Protein AF-A0A0C2MJ20-F1 (afdb_monomer_lite)

Radius of gyration: 34.05 Å; chains: 1; bounding box: 65×39×98 Å

Foldseek 3Di:
DVVLVVCVVVVLLQASLQCLQVVLVCCVPPVVCNPSSVVSLVVSVVSCVVVVNDADALDQDADCVVCPLPLVVLVVSLCVQFDWDDDPPDIDRSHGRDHNRRPVNNVVSVVVSVVSVVVVVLVVVLVVLLVVCCVVVVVVVVCCVVPPVVVVVVVVLVVVVVVVCVVVVNDPPDPDDDPVVVVPPDDPVVVVVVVVVSLVVCCVVCCVVVLVVVLVVLLVVLVVVLVVVQVPDPDHDPPVSSVVSSVVSSVVVVVVVVVVVVVVSD

Structure (mmCIF, N/CA/C/O backbone):
data_AF-A0A0C2MJ20-F1
#
_entry.id   AF-A0A0C2MJ20-F1
#
loop_
_atom_site.group_PDB
_atom_site.id
_atom_site.type_symbol
_atom_site.label_atom_id
_atom_site.label_alt_id
_atom_site.label_comp_id
_atom_site.label_asym_id
_atom_site.label_entity_id
_atom_site.label_seq_id
_atom_site.pdbx_PDB_ins_code
_atom_site.Cartn_x
_atom_site.Cartn_y
_atom_site.Cartn_z
_atom_site.occupancy
_atom_site.B_iso_or_equiv
_atom_site.auth_seq_id
_atom_site.auth_comp_id
_atom_site.auth_asym_id
_atom_site.auth_atom_id
_atom_site.pdbx_PDB_model_num
ATOM 1 N N . MET A 1 1 ? -1.373 1.652 33.140 1.00 69.69 1 MET A N 1
ATOM 2 C CA . MET A 1 1 ? -2.777 2.016 33.454 1.00 69.69 1 MET A CA 1
ATOM 3 C C . MET A 1 1 ? -3.003 3.522 33.586 1.00 69.69 1 MET A C 1
ATOM 5 O O . MET A 1 1 ? -4.120 3.955 33.347 1.00 69.69 1 MET A O 1
ATOM 9 N N . GLU A 1 2 ? -1.988 4.336 33.899 1.00 79.31 2 GLU A N 1
ATOM 10 C CA . GLU A 1 2 ? -2.142 5.796 34.062 1.00 79.31 2 GLU A CA 1
ATOM 11 C C . GLU A 1 2 ? -2.779 6.506 32.857 1.00 79.31 2 GLU A C 1
ATOM 13 O O . GLU A 1 2 ? -3.621 7.379 33.044 1.00 79.31 2 GLU A O 1
ATOM 18 N N . ALA A 1 3 ? -2.472 6.073 31.629 1.00 76.94 3 ALA A N 1
ATOM 19 C CA . ALA A 1 3 ? -3.076 6.624 30.414 1.00 76.94 3 ALA A CA 1
ATOM 20 C C . ALA A 1 3 ? -4.613 6.508 30.393 1.00 76.94 3 ALA A C 1
ATOM 22 O O . ALA A 1 3 ? -5.296 7.456 30.024 1.00 76.94 3 ALA A O 1
ATOM 23 N N . VAL A 1 4 ? -5.177 5.387 30.857 1.00 74.88 4 VAL A N 1
ATOM 24 C CA . VAL A 1 4 ? -6.639 5.197 30.912 1.00 74.88 4 VAL A CA 1
ATOM 25 C C . VAL A 1 4 ? -7.273 6.162 31.916 1.00 74.88 4 VAL A C 1
ATOM 27 O O . VAL A 1 4 ? -8.327 6.735 31.648 1.00 74.88 4 VAL A O 1
ATOM 30 N N . ASN A 1 5 ? -6.594 6.410 33.038 1.00 81.44 5 ASN A N 1
ATOM 31 C CA . ASN A 1 5 ? -7.053 7.371 34.039 1.00 81.44 5 ASN A CA 1
ATOM 32 C C . ASN A 1 5 ? -7.042 8.810 33.498 1.00 81.44 5 ASN A C 1
ATOM 34 O O . ASN A 1 5 ? -7.900 9.605 33.875 1.00 81.44 5 ASN A O 1
ATOM 38 N N . LEU A 1 6 ? -6.105 9.150 32.607 1.00 80.00 6 LEU A N 1
ATOM 39 C CA . LEU A 1 6 ? -6.085 10.454 31.934 1.00 80.00 6 LEU A CA 1
ATOM 40 C C . LEU A 1 6 ? -7.282 10.618 30.988 1.00 80.00 6 LEU A C 1
ATOM 42 O O . LEU A 1 6 ? -7.948 11.650 31.033 1.00 80.00 6 LEU A O 1
ATOM 46 N N . PHE A 1 7 ? -7.618 9.591 30.201 1.00 84.56 7 PHE A N 1
ATOM 47 C CA . PHE A 1 7 ? -8.797 9.634 29.325 1.00 84.56 7 PHE A CA 1
ATOM 48 C C . PHE A 1 7 ? -10.107 9.767 30.103 1.00 84.56 7 PHE A C 1
ATOM 50 O O . PHE A 1 7 ? -10.993 10.503 29.679 1.00 84.56 7 PHE A O 1
ATOM 57 N N . GLN A 1 8 ? -10.211 9.121 31.269 1.00 77.94 8 GLN A N 1
ATOM 58 C CA . GLN A 1 8 ? -11.371 9.287 32.146 1.00 77.94 8 GLN A CA 1
ATOM 59 C C . GLN A 1 8 ? -11.516 10.709 32.689 1.00 77.94 8 GLN A C 1
ATOM 61 O O . GLN A 1 8 ? -12.633 11.211 32.771 1.00 77.94 8 GLN A O 1
ATOM 66 N N . LYS A 1 9 ? -10.407 11.362 33.049 1.00 83.88 9 LYS A N 1
ATOM 67 C CA . LYS A 1 9 ? -10.425 12.736 33.574 1.00 83.88 9 LYS A CA 1
ATOM 68 C C . LYS A 1 9 ? -10.799 13.772 32.517 1.00 83.88 9 LYS A C 1
ATOM 70 O O . LYS A 1 9 ? -11.419 14.769 32.858 1.00 83.88 9 LYS A O 1
ATOM 75 N N . ASN A 1 10 ? -10.437 13.521 31.262 1.00 85.56 10 ASN A N 1
ATOM 76 C CA . ASN A 1 10 ? -10.656 14.449 30.152 1.00 85.56 10 ASN A CA 1
ATOM 77 C C . ASN A 1 10 ? -11.961 14.179 29.384 1.00 85.56 10 ASN A C 1
ATOM 79 O O . ASN A 1 10 ? -12.110 14.674 28.274 1.00 85.56 10 ASN A O 1
ATOM 83 N N . GLU A 1 11 ? -12.857 13.344 29.923 1.00 86.00 11 GLU A N 1
ATOM 84 C CA . GLU A 1 11 ? -14.131 12.944 29.296 1.00 86.00 11 GLU A CA 1
ATOM 85 C C . GLU A 1 11 ? -13.996 12.289 27.902 1.00 86.00 11 GLU A C 1
ATOM 87 O O . GLU A 1 11 ? -14.985 12.051 27.215 1.00 86.00 11 GLU A O 1
ATOM 92 N N . ASN A 1 12 ? -12.783 11.886 27.510 1.00 93.31 12 ASN A N 1
ATOM 93 C CA . ASN A 1 12 ? -12.475 11.253 26.223 1.00 93.31 12 ASN A CA 1
ATOM 94 C C . ASN A 1 12 ? -12.497 9.721 26.341 1.00 93.31 12 ASN A C 1
ATOM 96 O O . ASN A 1 12 ? -11.532 9.025 26.003 1.00 93.31 12 ASN A O 1
ATOM 100 N N . ILE A 1 13 ? -13.599 9.184 26.866 1.00 95.69 13 ILE A N 1
ATOM 101 C CA . ILE A 1 13 ? -13.735 7.760 27.201 1.00 95.69 13 ILE A CA 1
ATOM 102 C C . ILE A 1 13 ? -13.606 6.870 25.964 1.00 95.69 13 ILE A C 1
ATOM 104 O O . ILE A 1 13 ? -12.948 5.832 26.025 1.00 95.69 13 ILE A O 1
ATOM 108 N N . GLU A 1 14 ? -14.188 7.269 24.835 1.00 95.88 14 GLU A N 1
ATOM 109 C CA . GLU A 1 14 ? -14.178 6.468 23.611 1.00 95.88 14 GLU A CA 1
ATOM 110 C C . GLU A 1 14 ? -12.763 6.304 23.036 1.00 95.88 14 GLU A C 1
ATOM 112 O O . GLU A 1 14 ? -12.404 5.224 22.566 1.00 95.88 14 GLU A O 1
ATOM 117 N N . GLN A 1 15 ? -11.923 7.339 23.150 1.00 95.44 15 GLN A N 1
ATOM 118 C CA . GLN A 1 15 ? -10.505 7.258 22.786 1.00 95.44 15 GLN A CA 1
ATOM 119 C C . GLN A 1 15 ? -9.736 6.353 23.751 1.00 95.44 15 GLN A C 1
ATOM 121 O O . GLN A 1 15 ? -8.942 5.519 23.317 1.00 95.44 15 GLN A O 1
ATOM 126 N N . GLY A 1 16 ? -10.018 6.445 25.056 1.00 95.75 16 GLY A N 1
ATOM 127 C CA . GLY A 1 16 ? -9.465 5.519 26.046 1.00 95.75 16 GLY A CA 1
ATOM 128 C C . GLY A 1 16 ? -9.790 4.058 25.718 1.00 95.75 16 GLY A C 1
ATOM 129 O O . GLY A 1 16 ? -8.904 3.204 25.737 1.00 95.75 16 GLY A O 1
ATOM 130 N N . ILE A 1 17 ? -11.038 3.779 25.331 1.00 96.81 17 ILE A N 1
ATOM 131 C CA . ILE A 1 17 ? -11.488 2.456 24.876 1.00 96.81 17 ILE A CA 1
ATOM 132 C C . ILE A 1 17 ? -10.735 2.019 23.612 1.00 96.81 17 ILE A C 1
ATOM 134 O O . ILE A 1 17 ? -10.238 0.890 23.566 1.00 96.81 17 ILE A O 1
ATOM 138 N N . GLN A 1 18 ? -10.622 2.892 22.604 1.00 97.06 18 GLN A N 1
ATOM 139 C CA . GLN A 1 18 ? -9.869 2.613 21.376 1.00 97.06 18 GLN A CA 1
ATOM 140 C C . GLN A 1 18 ? -8.423 2.208 21.699 1.00 97.06 18 GLN A C 1
ATOM 142 O O . GLN A 1 18 ? -7.947 1.181 21.210 1.00 97.06 18 GLN A O 1
ATOM 147 N N . HIS A 1 19 ? -7.739 2.972 22.553 1.00 96.44 19 HIS A N 1
ATOM 148 C CA . HIS A 1 19 ? -6.361 2.687 22.941 1.00 96.44 19 HIS A CA 1
ATOM 149 C C . HIS A 1 19 ? -6.221 1.368 23.703 1.00 96.44 19 HIS A C 1
ATOM 151 O O . HIS A 1 19 ? -5.293 0.614 23.412 1.00 96.44 19 HIS A O 1
ATOM 157 N N . CYS A 1 20 ? -7.145 1.045 24.616 1.00 97.06 20 CYS A N 1
ATOM 158 C CA . CYS A 1 20 ? -7.158 -0.255 25.290 1.00 97.06 20 CYS A CA 1
ATOM 159 C C . CYS A 1 20 ? -7.224 -1.409 24.279 1.00 97.06 20 CYS A C 1
ATOM 161 O O . CYS A 1 20 ? -6.407 -2.324 24.345 1.00 97.06 20 CYS A O 1
ATOM 163 N N . VAL A 1 21 ? -8.139 -1.347 23.304 1.00 98.06 21 VAL A N 1
ATOM 164 C CA . VAL A 1 21 ? -8.295 -2.399 22.283 1.00 98.06 21 VAL A CA 1
ATOM 165 C C . VAL A 1 21 ? -7.059 -2.505 21.384 1.00 98.06 21 VAL A C 1
ATOM 167 O O . VAL A 1 21 ? -6.573 -3.606 21.135 1.00 98.06 21 VAL A O 1
ATOM 170 N N . GLN A 1 22 ? -6.523 -1.377 20.911 1.00 97.25 22 GLN A N 1
ATOM 171 C CA . GLN A 1 22 ? -5.336 -1.369 20.050 1.00 97.25 22 GLN A CA 1
ATOM 172 C C . GLN A 1 22 ? -4.090 -1.887 20.780 1.00 97.25 22 GLN A C 1
ATOM 174 O O . GLN A 1 22 ? -3.291 -2.616 20.194 1.00 97.25 22 GLN A O 1
ATOM 179 N N . TYR A 1 23 ? -3.917 -1.531 22.055 1.00 96.31 23 TYR A N 1
ATOM 180 C CA . TYR A 1 23 ? -2.784 -1.991 22.851 1.00 96.31 23 TYR A CA 1
ATOM 181 C C . TYR A 1 23 ? -2.901 -3.477 23.196 1.00 96.31 23 TYR A C 1
ATOM 183 O O . TYR A 1 23 ? -1.932 -4.211 23.021 1.00 96.31 2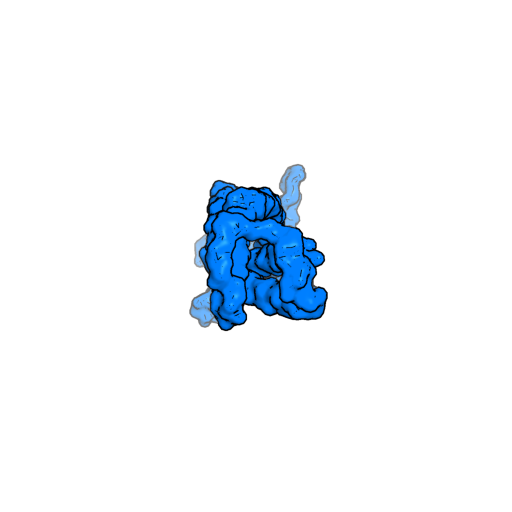3 TYR A O 1
ATOM 191 N N . ALA A 1 24 ? -4.098 -3.943 23.574 1.00 97.19 24 ALA A N 1
ATOM 192 C CA . ALA A 1 24 ? -4.381 -5.363 23.777 1.00 97.19 24 ALA A CA 1
ATOM 193 C C . ALA A 1 24 ? -3.988 -6.200 22.552 1.00 97.19 24 ALA A C 1
ATOM 195 O O . ALA A 1 24 ? -3.277 -7.197 22.673 1.00 97.19 24 ALA A O 1
ATOM 196 N N . TYR A 1 25 ? -4.393 -5.748 21.362 1.00 97.25 25 TYR A N 1
ATOM 197 C CA . TYR A 1 25 ? -4.051 -6.403 20.105 1.00 97.25 25 TYR A CA 1
ATOM 198 C C . TYR A 1 25 ? -2.537 -6.441 19.867 1.00 97.25 25 TYR A C 1
ATOM 200 O O . TYR A 1 25 ? -1.994 -7.495 19.547 1.00 97.25 25 TYR A O 1
ATOM 208 N N . LYS A 1 26 ? -1.826 -5.330 20.099 1.00 95.94 26 LYS A N 1
ATOM 209 C CA . LYS A 1 26 ? -0.357 -5.289 19.985 1.00 95.94 26 LYS A CA 1
ATOM 210 C C . LYS A 1 26 ? 0.336 -6.239 20.969 1.00 95.94 26 LYS A C 1
ATOM 212 O O . LYS A 1 26 ? 1.263 -6.935 20.563 1.00 95.94 26 LYS A O 1
ATOM 217 N N . CYS A 1 27 ? -0.112 -6.310 22.226 1.00 95.12 27 CYS A N 1
ATOM 218 C CA . CYS A 1 27 ? 0.410 -7.267 23.209 1.00 95.12 27 CYS A CA 1
ATOM 219 C C . CYS A 1 27 ? 0.223 -8.714 22.736 1.00 95.12 27 CYS A C 1
ATOM 221 O O . CYS A 1 27 ? 1.159 -9.510 22.803 1.00 95.12 27 CYS A O 1
ATOM 223 N N . GLN A 1 28 ? -0.959 -9.029 22.204 1.00 96.06 28 GLN A N 1
ATOM 224 C CA . GLN A 1 28 ? -1.274 -10.359 21.692 1.00 96.06 28 GLN A CA 1
ATOM 225 C C . GLN A 1 28 ? -0.399 -10.743 20.489 1.00 96.06 28 GLN A C 1
ATOM 227 O O . GLN A 1 28 ? 0.089 -11.867 20.442 1.00 96.06 28 GLN A O 1
ATOM 232 N N . GLN A 1 29 ? -0.183 -9.825 19.540 1.00 95.56 29 GLN A N 1
ATOM 233 C CA . GLN A 1 29 ? 0.568 -10.108 18.309 1.00 95.56 29 GLN A CA 1
ATOM 234 C C . GLN A 1 29 ? 2.090 -10.103 18.501 1.00 95.56 29 GLN A C 1
ATOM 236 O O . GLN A 1 29 ? 2.781 -10.926 17.910 1.00 95.56 29 GLN A O 1
ATOM 241 N N . HIS A 1 30 ? 2.632 -9.181 19.304 1.00 94.06 30 HIS A N 1
ATOM 242 C CA . HIS A 1 30 ? 4.083 -8.956 19.365 1.00 94.06 30 HIS A CA 1
ATOM 243 C C . HIS A 1 30 ? 4.756 -9.523 20.614 1.00 94.06 30 HIS A C 1
ATOM 245 O O . HIS A 1 30 ? 5.934 -9.858 20.562 1.00 94.06 30 HIS A O 1
ATOM 251 N N . LEU A 1 31 ? 4.038 -9.620 21.736 1.00 91.25 31 LEU A N 1
ATOM 252 C CA . LEU A 1 31 ? 4.618 -10.064 23.009 1.00 91.25 31 LEU A CA 1
ATOM 253 C C . LEU A 1 31 ? 4.233 -11.503 23.357 1.00 91.25 31 LEU A C 1
ATOM 255 O O . LEU A 1 31 ? 4.747 -12.047 24.329 1.00 91.25 31 LEU A O 1
ATOM 259 N N . SER A 1 32 ? 3.325 -12.115 22.586 1.00 91.94 32 SER A N 1
ATOM 260 C CA . SER A 1 32 ? 2.692 -13.403 22.916 1.00 91.94 32 SER A CA 1
ATOM 261 C C . SER A 1 32 ? 2.064 -13.425 24.319 1.00 91.94 32 SER A C 1
ATOM 263 O O . SER A 1 32 ? 1.842 -14.487 24.898 1.00 91.94 32 SER A O 1
ATOM 265 N N . ASP A 1 33 ? 1.764 -12.247 24.874 1.00 90.88 33 ASP A N 1
ATOM 266 C CA . ASP A 1 33 ? 1.262 -12.095 26.233 1.00 90.88 33 ASP A CA 1
ATOM 267 C C . ASP A 1 33 ? -0.262 -11.970 26.221 1.00 90.88 33 ASP A C 1
ATOM 269 O O . ASP A 1 33 ? -0.852 -10.883 26.240 1.00 90.88 33 ASP A O 1
ATOM 273 N N . THR A 1 34 ? -0.912 -13.128 26.149 1.00 93.88 34 THR A N 1
ATOM 274 C CA . THR A 1 34 ? -2.373 -13.233 26.107 1.00 93.88 34 THR A CA 1
ATOM 275 C C . THR A 1 34 ? -3.025 -12.737 27.394 1.00 93.88 34 THR A C 1
ATOM 277 O O . THR A 1 34 ? -4.095 -12.133 27.339 1.00 93.88 34 THR A O 1
ATOM 280 N N . LYS A 1 35 ? -2.363 -12.906 28.548 1.00 95.75 35 LYS A N 1
ATOM 281 C CA . LYS A 1 35 ? -2.890 -12.479 29.849 1.00 95.75 35 LYS A CA 1
ATOM 282 C C . LYS A 1 35 ? -3.002 -10.961 29.925 1.00 95.75 35 LYS A C 1
ATOM 284 O O . LYS A 1 35 ? -4.038 -10.449 30.348 1.00 95.75 35 LYS A O 1
ATOM 289 N N . TYR A 1 36 ? -1.958 -10.239 29.523 1.00 93.62 36 TYR A N 1
ATOM 290 C CA . TYR A 1 36 ? -2.013 -8.778 29.508 1.00 93.62 36 TYR A CA 1
ATOM 291 C C . TYR A 1 36 ? -2.979 -8.261 28.439 1.00 93.62 36 TYR A C 1
ATOM 293 O O . TYR A 1 36 ? -3.742 -7.336 28.718 1.00 93.62 36 TYR A O 1
ATOM 301 N N . ALA A 1 37 ? -3.023 -8.880 27.255 1.00 96.50 37 ALA A N 1
ATOM 302 C CA . ALA A 1 37 ? -4.009 -8.525 26.234 1.00 96.50 37 ALA A CA 1
ATOM 303 C C . ALA A 1 37 ? -5.453 -8.647 26.760 1.00 96.50 37 ALA A C 1
ATOM 305 O O . ALA A 1 37 ? -6.251 -7.720 26.605 1.00 96.50 37 ALA A O 1
ATOM 306 N N . ASP A 1 38 ? -5.776 -9.742 27.452 1.00 97.44 38 ASP A N 1
ATOM 307 C CA . ASP A 1 38 ? -7.106 -9.967 28.023 1.00 97.44 38 ASP A CA 1
ATOM 308 C C . ASP A 1 38 ? -7.480 -8.941 29.100 1.00 97.44 38 ASP A C 1
ATOM 310 O O . ASP A 1 38 ? -8.639 -8.523 29.158 1.00 97.44 38 ASP A O 1
ATOM 314 N N . GLN A 1 39 ? -6.520 -8.463 29.900 1.00 96.50 39 GLN A N 1
ATOM 315 C CA . GLN A 1 39 ? -6.766 -7.379 30.860 1.00 96.50 39 GLN A CA 1
ATOM 316 C C . GLN A 1 39 ? -7.203 -6.088 30.158 1.00 96.50 39 GLN A C 1
ATOM 318 O O . GLN A 1 39 ? -8.164 -5.449 30.584 1.00 96.50 39 GLN A O 1
ATOM 323 N N . PHE A 1 40 ? -6.540 -5.713 29.062 1.00 96.69 40 PHE A N 1
ATOM 324 C CA . PHE A 1 40 ? -6.894 -4.506 28.313 1.00 96.69 40 PHE A CA 1
ATOM 325 C C . PHE A 1 40 ? -8.220 -4.640 27.557 1.00 96.69 40 PHE A C 1
ATOM 327 O O . PHE A 1 40 ? -8.994 -3.682 27.528 1.00 96.69 40 PHE A O 1
ATOM 334 N N . TYR A 1 41 ? -8.518 -5.809 26.981 1.00 98.12 41 TYR A N 1
ATOM 335 C CA . TYR A 1 41 ? -9.829 -6.051 26.373 1.00 98.12 41 TYR A CA 1
ATOM 336 C C . TYR A 1 41 ? -10.954 -5.993 27.413 1.00 98.12 41 TYR A C 1
ATOM 338 O O . TYR A 1 41 ? -11.947 -5.306 27.182 1.00 98.12 41 TYR A O 1
ATOM 346 N N . THR A 1 42 ? -10.765 -6.633 28.571 1.00 97.81 42 THR A N 1
ATOM 347 C CA . THR A 1 42 ? -11.735 -6.606 29.680 1.00 97.81 42 THR A CA 1
ATOM 348 C C . THR A 1 42 ? -11.976 -5.177 30.151 1.00 97.81 42 THR A C 1
ATOM 350 O O . THR A 1 42 ? -13.120 -4.741 30.237 1.00 97.81 42 THR A O 1
ATOM 353 N N . LEU A 1 43 ? -10.907 -4.401 30.349 1.00 96.38 43 LEU A N 1
ATOM 354 C CA . LEU A 1 43 ? -11.009 -2.994 30.726 1.00 96.38 43 LEU A CA 1
ATOM 355 C C . LEU A 1 43 ? -11.771 -2.166 29.677 1.00 96.38 43 LEU A C 1
ATOM 357 O O . LEU A 1 43 ? -12.572 -1.306 30.032 1.00 96.38 43 LEU A O 1
ATOM 361 N N . ALA A 1 44 ? -11.560 -2.418 28.382 1.00 97.31 44 ALA A N 1
ATOM 362 C CA . ALA A 1 44 ? -12.312 -1.743 27.324 1.00 97.31 44 ALA A CA 1
ATOM 363 C C . ALA A 1 44 ? -13.821 -2.043 27.405 1.00 97.31 44 ALA A C 1
ATOM 365 O O . ALA A 1 44 ? -14.635 -1.133 27.241 1.00 97.31 44 ALA A O 1
ATOM 366 N N . ASP A 1 45 ? -14.198 -3.294 27.678 1.00 98.06 45 ASP A N 1
ATOM 367 C CA . ASP A 1 45 ? -15.599 -3.699 27.839 1.00 98.06 45 ASP A CA 1
ATOM 368 C C . ASP A 1 45 ? -16.223 -3.129 29.121 1.00 98.06 45 ASP A C 1
ATOM 370 O O . ASP A 1 45 ? -17.349 -2.628 29.089 1.00 98.06 45 ASP A O 1
ATOM 374 N N . GLU A 1 46 ? -15.482 -3.103 30.230 1.00 97.12 46 GLU A N 1
ATOM 375 C CA . GLU A 1 46 ? -15.904 -2.449 31.475 1.00 97.12 46 GLU A CA 1
ATOM 376 C C . GLU A 1 46 ? -16.180 -0.955 31.267 1.00 97.12 46 GLU A C 1
ATOM 378 O O . GLU A 1 46 ? -17.207 -0.445 31.721 1.00 97.12 46 GLU A O 1
ATOM 383 N N . LEU A 1 47 ? -15.306 -0.252 30.538 1.00 96.12 47 LEU A N 1
ATOM 384 C CA . LEU A 1 47 ? -15.493 1.161 30.199 1.00 96.12 47 LEU A CA 1
ATOM 385 C C . LEU A 1 47 ? -16.731 1.376 29.320 1.00 96.12 47 LEU A C 1
ATOM 387 O O . LEU A 1 47 ? -17.521 2.279 29.603 1.00 96.12 47 LEU A O 1
ATOM 391 N N . ARG A 1 48 ? -16.950 0.536 28.298 1.00 97.38 48 ARG A N 1
ATOM 392 C CA . ARG A 1 48 ? -18.173 0.599 27.476 1.00 97.38 48 ARG A CA 1
ATOM 393 C C . ARG A 1 48 ? -19.422 0.426 28.329 1.00 97.38 48 ARG A C 1
ATOM 395 O O . ARG A 1 48 ? -20.328 1.254 28.251 1.00 97.38 48 ARG A O 1
ATOM 402 N N . ASN A 1 49 ? -19.444 -0.598 29.180 1.00 97.50 49 ASN A N 1
ATOM 403 C CA . ASN A 1 49 ? -20.581 -0.909 30.045 1.00 97.50 49 ASN A CA 1
ATOM 404 C C . ASN A 1 49 ? -20.863 0.223 31.040 1.00 97.50 49 ASN A C 1
ATOM 406 O O . ASN A 1 49 ? -22.005 0.669 31.163 1.00 97.50 49 ASN A O 1
ATOM 410 N N . LYS A 1 50 ? -19.820 0.745 31.698 1.00 96.25 50 LYS A N 1
ATOM 411 C CA . LYS A 1 50 ? -19.925 1.851 32.661 1.00 96.25 50 LYS A CA 1
ATOM 412 C C . LYS A 1 50 ? -20.523 3.112 32.034 1.00 96.25 50 LYS A C 1
ATOM 414 O O . LYS A 1 50 ? -21.331 3.783 32.671 1.00 96.25 50 LYS A O 1
ATOM 419 N N . HIS A 1 51 ? -20.149 3.420 30.793 1.00 95.75 51 HIS A N 1
ATOM 420 C CA . HIS A 1 51 ? -20.603 4.613 30.073 1.00 95.75 51 HIS A CA 1
ATOM 421 C C . HIS A 1 51 ? -21.773 4.346 29.111 1.00 95.75 51 HIS A C 1
ATOM 423 O O . HIS A 1 51 ? -22.160 5.238 28.360 1.00 95.75 51 HIS A O 1
ATOM 429 N N . LYS A 1 52 ? -22.368 3.142 29.151 1.00 97.19 52 LYS A N 1
ATOM 430 C CA . LYS A 1 52 ? -23.492 2.710 28.297 1.00 97.19 52 LYS A CA 1
ATOM 431 C C . LYS A 1 52 ? -23.227 2.896 26.794 1.00 97.19 52 LYS A C 1
ATOM 433 O O . LYS A 1 52 ? -24.135 3.208 26.026 1.00 97.19 52 LYS A O 1
ATOM 438 N N . LEU A 1 53 ? -21.980 2.700 26.372 1.00 96.38 53 LEU A N 1
ATOM 439 C CA . LEU A 1 53 ? -21.569 2.798 24.975 1.00 96.38 53 LEU A CA 1
ATOM 440 C C . LEU A 1 53 ? -21.811 1.457 24.281 1.00 96.38 53 LEU A C 1
ATOM 442 O O . LEU A 1 53 ? -21.221 0.442 24.651 1.00 96.38 53 LEU A O 1
ATOM 446 N N . SER A 1 54 ? -22.670 1.451 23.263 1.00 96.25 54 SER A N 1
ATOM 447 C CA . SER A 1 54 ? -22.879 0.265 22.430 1.00 96.25 54 SER A CA 1
ATOM 448 C C . SER A 1 54 ? -21.799 0.154 21.350 1.00 96.25 54 SER A C 1
ATOM 450 O O . SER A 1 54 ? -21.269 1.156 20.871 1.00 96.25 54 SER A O 1
ATOM 452 N N . HIS A 1 55 ? -21.467 -1.076 20.962 1.00 96.75 55 HIS A N 1
ATOM 453 C CA . HIS A 1 55 ? -20.583 -1.354 19.835 1.00 96.75 55 HIS A CA 1
ATOM 454 C C . HIS A 1 55 ? -21.215 -2.428 18.953 1.00 96.75 55 HIS A C 1
ATOM 456 O O . HIS A 1 55 ? -21.645 -3.471 19.446 1.00 96.75 55 HIS A O 1
ATOM 462 N N . SER A 1 56 ? -21.224 -2.181 17.646 1.00 97.25 56 SER A N 1
ATOM 463 C CA . SER A 1 56 ? -21.548 -3.177 16.631 1.00 97.25 56 SER A CA 1
ATOM 464 C C . SER A 1 56 ? -20.316 -3.385 15.764 1.00 97.25 56 SER A C 1
ATOM 466 O O . SER A 1 56 ? -19.763 -2.423 15.234 1.00 97.25 56 SER A O 1
ATOM 468 N N . CYS A 1 57 ? -19.869 -4.633 15.625 1.00 98.12 57 CYS A N 1
ATOM 469 C CA . CYS A 1 57 ? -18.742 -4.945 14.753 1.00 98.12 57 CYS A CA 1
ATOM 470 C C . CYS A 1 57 ? -19.149 -4.713 13.295 1.00 98.12 57 CYS A C 1
ATOM 472 O O . CYS A 1 57 ? -20.086 -5.356 12.828 1.00 98.12 57 CYS A O 1
ATOM 474 N N . VAL A 1 58 ? -18.424 -3.845 12.586 1.00 97.06 58 VAL A N 1
ATOM 475 C CA . VAL A 1 58 ? -18.607 -3.624 11.142 1.00 97.06 58 VAL A CA 1
ATOM 476 C C . VAL A 1 58 ? -18.270 -4.901 10.369 1.00 97.06 58 VAL A C 1
ATOM 478 O O . VAL A 1 58 ? -19.096 -5.414 9.625 1.00 97.06 58 VAL A O 1
ATOM 481 N N . ILE A 1 59 ? -17.077 -5.449 10.618 1.00 97.56 59 ILE A N 1
ATOM 482 C CA . ILE A 1 59 ? -16.610 -6.745 10.119 1.00 97.56 59 ILE A CA 1
ATOM 483 C C . ILE A 1 59 ? -15.910 -7.498 11.254 1.00 97.56 59 ILE A C 1
ATOM 485 O O . ILE A 1 59 ? -15.292 -6.888 12.128 1.00 97.56 59 ILE A O 1
ATOM 489 N N . LYS A 1 60 ? -16.027 -8.828 11.265 1.00 98.06 60 LYS A N 1
ATOM 490 C CA . LYS A 1 60 ? -15.349 -9.709 12.241 1.00 98.06 60 LYS A CA 1
ATOM 491 C C . LYS A 1 60 ? -14.246 -10.549 11.607 1.00 98.06 60 LYS A C 1
ATOM 493 O O . LYS A 1 60 ? -13.284 -10.913 12.274 1.00 98.06 60 LYS A O 1
ATOM 498 N N . HIS A 1 61 ? -14.381 -10.817 10.315 1.00 98.12 61 HIS A N 1
ATOM 499 C CA . HIS A 1 61 ? -13.406 -11.520 9.501 1.00 98.12 61 HIS A CA 1
ATOM 500 C C . HIS A 1 61 ? -13.152 -10.685 8.253 1.00 98.12 61 HIS A C 1
ATOM 502 O O . HIS A 1 61 ? -14.071 -10.047 7.743 1.00 98.12 61 HIS A O 1
ATOM 508 N N . PHE A 1 62 ? -11.899 -10.652 7.822 1.00 97.81 62 PHE A N 1
ATOM 509 C CA . PHE A 1 62 ? -11.486 -9.986 6.599 1.00 97.81 62 PHE A CA 1
ATOM 510 C C . PHE A 1 62 ? -10.922 -11.038 5.655 1.00 97.81 62 PHE A C 1
ATOM 512 O O . PHE A 1 62 ? -10.012 -11.774 6.041 1.00 97.81 62 PHE A O 1
ATOM 519 N N . GLU A 1 63 ? -11.461 -11.074 4.444 1.00 97.94 63 GLU A N 1
ATOM 520 C CA . GLU A 1 63 ? -11.058 -11.983 3.381 1.00 97.94 63 GLU A CA 1
ATOM 521 C C . GLU A 1 63 ? -10.656 -11.146 2.151 1.00 97.94 63 GLU A C 1
ATOM 523 O O . GLU A 1 63 ? -11.523 -10.525 1.532 1.00 97.94 63 GLU A O 1
ATOM 528 N N . PRO A 1 64 ? -9.357 -11.072 1.790 1.00 96.69 64 PRO A N 1
ATOM 529 C CA . PRO A 1 64 ? -8.881 -10.218 0.698 1.00 96.69 64 PRO A CA 1
ATOM 530 C C . PRO A 1 64 ? -9.595 -10.461 -0.638 1.00 96.69 64 PRO A C 1
ATOM 532 O O . PRO A 1 64 ? -9.809 -9.523 -1.412 1.00 96.69 64 PRO A O 1
ATOM 535 N N . SER A 1 65 ? -9.987 -11.711 -0.906 1.00 96.94 65 SER A N 1
ATOM 536 C CA . SER A 1 65 ? -10.654 -12.090 -2.154 1.00 96.94 65 SER A CA 1
ATOM 537 C C . SER A 1 65 ? -12.032 -11.439 -2.341 1.00 96.94 65 SER A C 1
ATOM 539 O O . SER A 1 65 ? -12.436 -11.208 -3.479 1.00 96.94 65 SER A O 1
ATOM 541 N N . GLU A 1 66 ? -12.716 -11.032 -1.265 1.00 97.44 66 GLU A N 1
ATOM 542 C CA . GLU A 1 66 ? -14.005 -10.323 -1.343 1.00 97.44 66 GLU A CA 1
ATOM 543 C C . GLU A 1 66 ? -13.873 -8.868 -1.824 1.00 97.44 66 GLU A C 1
ATOM 545 O O . GLU A 1 66 ? -14.859 -8.242 -2.234 1.00 97.44 66 GLU A O 1
ATOM 550 N N . TYR A 1 67 ? -12.666 -8.305 -1.761 1.00 95.56 67 TYR A N 1
ATOM 551 C CA . TYR A 1 67 ? -12.383 -6.908 -2.098 1.00 95.56 67 TYR A CA 1
ATOM 552 C C . TYR A 1 67 ? -11.590 -6.762 -3.398 1.00 95.56 67 TYR A C 1
ATOM 554 O O . TYR A 1 67 ? -11.735 -5.759 -4.096 1.00 95.56 67 TYR A O 1
ATOM 562 N N . GLY A 1 68 ? -10.766 -7.753 -3.748 1.00 94.56 68 GLY A N 1
ATOM 563 C CA . GLY A 1 68 ? -9.938 -7.707 -4.951 1.00 94.56 68 GLY A CA 1
ATOM 564 C C . GLY A 1 68 ? -8.989 -6.502 -4.950 1.00 94.56 68 GLY A C 1
ATOM 565 O O . GLY A 1 68 ? -8.266 -6.279 -3.976 1.00 94.56 68 GLY A O 1
ATOM 566 N N . ARG A 1 69 ? -8.997 -5.734 -6.052 1.00 94.81 69 ARG A N 1
ATOM 567 C CA . ARG A 1 69 ? -8.219 -4.490 -6.233 1.00 94.81 69 ARG A CA 1
ATOM 568 C C . ARG A 1 69 ? -9.043 -3.208 -6.011 1.00 94.81 69 ARG A C 1
ATOM 570 O O . ARG A 1 69 ? -8.593 -2.125 -6.375 1.00 94.81 69 ARG A O 1
ATOM 577 N N . ASP A 1 70 ? -10.237 -3.307 -5.430 1.00 96.44 70 ASP A N 1
ATOM 578 C CA . ASP A 1 70 ? -11.119 -2.155 -5.218 1.00 96.44 70 ASP A CA 1
ATOM 579 C C . ASP A 1 70 ? -10.733 -1.379 -3.943 1.00 96.44 70 ASP A C 1
ATOM 581 O O . ASP A 1 70 ? -11.195 -1.666 -2.832 1.00 96.44 70 ASP A O 1
ATOM 585 N N . SER A 1 71 ? -9.852 -0.384 -4.100 1.00 95.75 71 SER A N 1
ATOM 586 C CA . SER A 1 71 ? -9.416 0.486 -3.000 1.00 95.75 71 SER A CA 1
ATOM 587 C C . SER A 1 71 ? -10.549 1.325 -2.412 1.00 95.75 71 SER A C 1
ATOM 589 O O . SER A 1 71 ? -10.522 1.639 -1.221 1.00 95.75 71 SER A O 1
ATOM 591 N N . ASP A 1 72 ? -11.544 1.680 -3.223 1.00 96.31 72 ASP A N 1
ATOM 592 C CA . ASP A 1 72 ? -12.636 2.560 -2.811 1.00 96.31 72 ASP A CA 1
ATOM 593 C C . ASP A 1 72 ? -13.609 1.791 -1.916 1.00 96.31 72 ASP A C 1
ATOM 595 O O . ASP A 1 72 ? -14.022 2.290 -0.866 1.00 96.31 72 ASP A O 1
ATOM 599 N N . LYS A 1 73 ? -13.888 0.525 -2.251 1.00 97.06 73 LYS A N 1
ATOM 600 C CA . LYS A 1 73 ? -14.633 -0.394 -1.384 1.00 97.06 73 LYS A CA 1
ATOM 601 C C . LYS A 1 73 ? -13.951 -0.577 -0.026 1.00 97.06 73 LYS A C 1
ATOM 603 O O . LYS A 1 73 ? -14.625 -0.485 0.999 1.00 97.06 73 LYS A O 1
ATOM 608 N N . LEU A 1 74 ? -12.631 -0.784 0.009 1.00 97.25 74 LEU A N 1
ATOM 609 C CA . LEU A 1 74 ? -11.876 -0.900 1.269 1.00 97.25 74 LEU A CA 1
ATOM 610 C C . LEU A 1 74 ? -11.929 0.390 2.095 1.00 97.25 74 LEU A C 1
ATOM 612 O O . LEU A 1 74 ? -12.175 0.336 3.300 1.00 97.25 74 LEU A O 1
ATOM 616 N N . SER A 1 75 ? -11.738 1.545 1.449 1.00 97.69 75 SER A N 1
ATOM 617 C CA . SER A 1 75 ? -11.842 2.857 2.096 1.00 97.69 75 SER A CA 1
ATOM 618 C C . SER A 1 75 ? -13.229 3.060 2.711 1.00 97.69 75 SER A C 1
ATOM 620 O O . SER A 1 75 ? -13.345 3.475 3.864 1.00 97.69 75 SER A O 1
ATOM 622 N N . ASN A 1 76 ? -14.288 2.710 1.978 1.00 97.56 76 ASN A N 1
ATOM 623 C CA . ASN A 1 76 ? -15.662 2.800 2.465 1.00 97.56 76 ASN A CA 1
ATOM 624 C C . ASN A 1 76 ? -15.911 1.886 3.675 1.00 97.56 76 ASN A C 1
ATOM 626 O O . ASN A 1 76 ? -16.588 2.304 4.613 1.00 97.56 76 ASN A O 1
ATOM 630 N N . GLU A 1 77 ? -15.359 0.668 3.701 1.00 98.00 77 GLU A N 1
ATOM 631 C CA . GLU A 1 77 ? -15.443 -0.202 4.884 1.00 98.00 77 GLU A CA 1
ATOM 632 C C . GLU A 1 77 ? -14.658 0.353 6.081 1.00 98.00 77 GLU A C 1
ATOM 634 O O . GLU A 1 77 ? -15.162 0.323 7.203 1.00 98.00 77 GLU A O 1
ATOM 639 N N . LEU A 1 78 ? -13.458 0.907 5.866 1.00 97.94 78 LEU A N 1
ATOM 640 C CA . LEU A 1 78 ? -12.670 1.538 6.933 1.00 97.94 78 LEU A CA 1
ATOM 641 C C . LEU A 1 78 ? -13.420 2.720 7.557 1.00 97.94 78 LEU A C 1
ATOM 643 O O . LEU A 1 78 ? -13.478 2.831 8.782 1.00 97.94 78 LEU A O 1
ATOM 647 N N . MET A 1 79 ? -14.072 3.546 6.734 1.00 97.75 79 MET A N 1
ATOM 648 C CA . MET A 1 79 ? -14.868 4.685 7.200 1.00 97.75 79 MET A CA 1
ATOM 649 C C . MET A 1 79 ? -16.050 4.281 8.090 1.00 97.75 79 MET A C 1
ATOM 651 O O . MET A 1 79 ? -16.479 5.081 8.917 1.00 97.75 79 MET A O 1
ATOM 655 N N . LYS A 1 80 ? -16.571 3.050 7.986 1.00 97.81 80 LYS A N 1
ATOM 656 C CA . LYS A 1 80 ? -17.642 2.567 8.879 1.00 97.81 80 LYS A CA 1
ATOM 657 C C . LYS A 1 80 ? -17.165 2.338 10.316 1.00 97.81 80 LYS A C 1
ATOM 659 O O . LYS A 1 80 ? -17.992 2.306 11.224 1.00 97.81 80 LYS A O 1
ATOM 664 N N . PHE A 1 81 ? -15.858 2.176 10.538 1.00 97.81 81 PHE A N 1
ATOM 665 C CA . PHE A 1 81 ? -15.285 2.122 11.886 1.00 97.81 81 PHE A CA 1
ATOM 666 C C . PHE A 1 81 ? -15.110 3.515 12.506 1.00 97.81 81 PHE A C 1
ATOM 668 O O . PHE A 1 81 ? -14.964 3.624 13.725 1.00 97.81 81 PHE A O 1
ATOM 675 N N . GLU A 1 82 ? -15.105 4.577 11.697 1.00 97.81 82 GLU A N 1
ATOM 676 C CA . GLU A 1 82 ? -14.910 5.949 12.160 1.00 97.81 82 GLU A CA 1
ATOM 677 C C . GLU A 1 82 ? -16.181 6.490 12.814 1.00 97.81 82 GLU A C 1
ATOM 679 O O . GLU A 1 82 ? -17.234 6.612 12.186 1.00 97.81 82 GLU A O 1
ATOM 684 N N . VAL A 1 83 ? -16.072 6.905 14.074 1.00 97.00 83 VAL A N 1
ATOM 685 C CA . VAL A 1 83 ? -17.133 7.666 14.731 1.00 97.00 83 VAL A CA 1
ATOM 686 C C . VAL A 1 83 ? -16.849 9.143 14.536 1.00 97.00 83 VAL A C 1
ATOM 688 O O . VAL A 1 83 ? -15.863 9.682 15.042 1.00 97.00 83 VAL A O 1
ATOM 691 N N . LYS A 1 84 ? -17.730 9.803 13.789 1.00 97.19 84 LYS A N 1
ATOM 692 C CA . LYS A 1 84 ? -17.601 11.213 13.428 1.00 97.19 84 LYS A CA 1
ATOM 693 C C . LYS A 1 84 ? -18.441 12.084 14.361 1.00 97.19 84 LYS A C 1
ATOM 695 O O . LYS A 1 84 ? -19.589 11.755 14.650 1.00 97.19 84 LYS A O 1
ATOM 700 N N . LYS A 1 85 ? -17.872 13.195 14.834 1.00 96.31 85 LYS A N 1
ATOM 701 C CA . LYS A 1 85 ? -18.571 14.227 15.618 1.00 96.31 85 LYS A CA 1
ATOM 702 C C . LYS A 1 85 ? -18.603 15.517 14.794 1.00 96.31 85 LYS A C 1
ATOM 704 O O . LYS A 1 85 ? -17.623 15.857 14.132 1.00 96.31 85 LYS A O 1
ATOM 709 N N . ARG A 1 86 ? -19.737 16.219 14.810 1.00 96.81 86 ARG A N 1
ATOM 710 C CA . ARG A 1 86 ? -19.859 17.543 14.188 1.00 96.81 86 ARG A CA 1
ATOM 711 C C . ARG A 1 86 ? -19.362 18.588 15.183 1.00 96.81 86 ARG A C 1
ATOM 713 O O . ARG A 1 86 ? -19.854 18.620 16.307 1.00 96.81 86 ARG A O 1
ATOM 720 N N . HIS A 1 87 ? -18.398 19.403 14.775 1.00 95.25 87 HIS A N 1
ATOM 721 C CA . HIS A 1 87 ? -17.871 20.511 15.560 1.00 95.25 87 HIS A CA 1
ATOM 722 C C . HIS A 1 87 ? -18.022 21.784 14.734 1.00 95.25 87 HIS A C 1
ATOM 724 O O . HIS A 1 87 ? -17.351 21.925 13.717 1.00 95.25 87 HIS A O 1
ATOM 730 N N . GLU A 1 88 ? -18.922 22.678 15.153 1.00 94.94 88 GLU A N 1
ATOM 731 C CA . GLU A 1 88 ? -19.254 23.909 14.417 1.00 94.94 88 GLU A CA 1
ATOM 732 C C . GLU A 1 88 ? -19.563 23.600 12.934 1.00 94.94 88 GLU A C 1
ATOM 734 O O . GLU A 1 88 ? -20.585 22.971 12.626 1.00 94.94 88 GLU A O 1
ATOM 739 N N . ASP A 1 89 ? -18.641 23.956 12.040 1.00 96.06 89 ASP A N 1
ATOM 740 C CA . ASP A 1 89 ? -18.767 23.836 10.588 1.00 96.06 89 ASP A CA 1
ATOM 741 C C . ASP A 1 89 ? -18.003 22.647 9.985 1.00 96.06 89 ASP A C 1
ATOM 743 O O . ASP A 1 89 ? -17.994 22.468 8.766 1.00 96.06 89 ASP A O 1
ATOM 747 N N . CYS A 1 90 ? -17.379 21.795 10.805 1.00 95.00 90 CYS A N 1
ATOM 748 C CA . CYS A 1 90 ? -16.623 20.641 10.325 1.00 95.00 90 CYS A CA 1
ATOM 749 C C . CYS A 1 90 ? -17.076 19.314 10.951 1.00 95.00 90 CYS A C 1
ATOM 751 O O . CYS A 1 90 ? -17.700 19.243 12.012 1.00 95.00 90 CYS A O 1
ATOM 753 N N . THR A 1 91 ? -16.790 18.220 10.244 1.00 96.94 91 THR A N 1
ATOM 754 C CA . THR A 1 91 ? -16.971 16.856 10.749 1.00 96.94 91 THR A CA 1
ATOM 755 C C . THR A 1 91 ? -15.595 16.280 11.036 1.00 96.94 91 THR A C 1
ATOM 757 O O . THR A 1 91 ? -14.804 16.100 10.113 1.00 96.94 91 THR A O 1
ATOM 760 N N . ILE A 1 92 ? -15.315 15.990 12.304 1.00 96.62 92 ILE A N 1
ATOM 761 C CA . ILE A 1 92 ? -14.043 15.406 12.737 1.00 96.62 92 ILE A CA 1
ATOM 762 C C . ILE A 1 92 ? -14.232 13.931 13.082 1.00 96.62 92 ILE A C 1
ATOM 764 O O . ILE A 1 92 ? -15.254 13.534 13.651 1.00 96.62 92 ILE A O 1
ATOM 768 N N . VAL A 1 93 ? -13.240 13.103 12.758 1.00 97.00 93 VAL A N 1
ATOM 769 C CA . VAL A 1 93 ? -13.183 11.722 13.251 1.00 97.00 93 VAL A CA 1
ATOM 770 C C . VAL A 1 93 ? -12.785 11.778 14.724 1.00 97.00 93 VAL A C 1
ATOM 772 O O . VAL A 1 93 ? -11.685 12.202 15.062 1.00 97.00 93 VAL A O 1
ATOM 775 N N . SER A 1 94 ? -13.698 11.386 15.610 1.00 96.31 94 SER A N 1
ATOM 776 C CA . SER A 1 94 ? -13.472 11.408 17.057 1.00 96.31 94 SER A CA 1
ATOM 777 C C . SER A 1 94 ? -12.628 10.223 17.517 1.00 96.31 94 SER A C 1
ATOM 779 O O . SER A 1 94 ? -11.718 10.400 18.329 1.00 96.31 94 SER A O 1
ATOM 781 N N . HIS A 1 95 ? -12.968 9.022 17.047 1.00 96.94 95 HIS A N 1
ATOM 782 C CA . HIS A 1 95 ? -12.293 7.772 17.388 1.00 96.94 95 HIS A CA 1
ATOM 783 C C . HIS A 1 95 ? -12.668 6.669 16.388 1.00 96.94 95 HIS A C 1
ATOM 785 O O . HIS A 1 95 ? -13.599 6.816 15.592 1.00 96.94 95 HIS A O 1
ATOM 791 N N . ILE A 1 96 ? -11.959 5.545 16.468 1.00 98.12 96 ILE A N 1
ATOM 792 C CA . ILE A 1 96 ? -12.242 4.320 15.716 1.00 98.12 96 ILE A CA 1
ATOM 793 C C . ILE A 1 96 ? -12.923 3.326 16.666 1.00 98.12 96 ILE A C 1
ATOM 795 O O . ILE A 1 96 ? -12.344 2.922 17.678 1.00 98.12 96 ILE A O 1
ATOM 799 N N . SER A 1 97 ? -14.160 2.934 16.357 1.00 97.94 97 SER A N 1
ATOM 800 C CA . SER A 1 97 ? -14.952 2.024 17.189 1.00 97.94 97 SER A CA 1
ATOM 801 C C . SER A 1 97 ? -14.535 0.575 16.952 1.00 97.94 97 SER A C 1
ATOM 803 O O . SER A 1 97 ? -14.940 -0.065 15.985 1.00 97.94 97 SER A O 1
ATOM 805 N N . LEU A 1 98 ? -13.704 0.049 17.849 1.00 98.38 98 LEU A N 1
ATOM 806 C CA . LEU A 1 98 ? -13.114 -1.291 17.765 1.00 98.38 98 LEU A CA 1
ATOM 807 C C . LEU A 1 98 ? -13.498 -2.116 18.990 1.00 98.38 98 LEU A C 1
ATOM 809 O O . LEU A 1 98 ? -13.800 -1.540 20.025 1.00 98.38 98 LEU A O 1
ATOM 813 N N . CYS A 1 99 ? -13.424 -3.444 18.913 1.00 98.44 99 CYS A N 1
ATOM 814 C CA . CYS A 1 99 ? -13.487 -4.370 20.049 1.00 98.44 99 CYS A CA 1
ATOM 815 C C . CYS A 1 99 ? -12.577 -5.586 19.800 1.00 98.44 99 CYS A C 1
ATOM 817 O O . CYS A 1 99 ? -11.999 -5.718 18.718 1.00 98.44 99 CYS A O 1
ATOM 819 N N . LYS A 1 100 ? -12.491 -6.504 20.775 1.00 98.25 100 LYS A N 1
ATOM 820 C CA . LYS A 1 100 ? -11.701 -7.747 20.667 1.00 98.25 100 LYS A CA 1
ATOM 821 C C . LYS A 1 100 ? -12.035 -8.567 19.412 1.00 98.25 100 LYS A C 1
ATOM 823 O O . LYS A 1 100 ? -11.152 -9.191 18.840 1.00 98.25 100 LYS A O 1
ATOM 828 N N . ASN A 1 101 ? -13.290 -8.526 18.959 1.00 98.44 101 ASN A N 1
ATOM 829 C CA . ASN A 1 101 ? -13.778 -9.357 17.855 1.00 98.44 101 ASN A CA 1
ATOM 830 C C . ASN A 1 101 ? -13.590 -8.745 16.458 1.00 98.44 101 ASN A C 1
ATOM 832 O O . ASN A 1 101 ? -13.762 -9.458 15.477 1.00 98.44 101 ASN A O 1
ATOM 836 N N . CYS A 1 102 ? -13.298 -7.446 16.341 1.00 98.50 102 CYS A N 1
ATOM 837 C CA . CYS A 1 102 ? -13.173 -6.778 15.037 1.00 98.50 102 CYS A CA 1
ATOM 838 C C . CYS A 1 102 ? -11.813 -6.116 14.800 1.00 98.50 102 CYS A C 1
ATOM 840 O O . CYS A 1 102 ? -11.529 -5.715 13.676 1.00 98.50 102 CYS A O 1
ATOM 842 N N . ILE A 1 103 ? -10.955 -6.019 15.822 1.00 98.38 103 ILE A N 1
ATOM 843 C CA . ILE A 1 103 ? -9.640 -5.378 15.697 1.00 98.38 103 ILE A CA 1
ATOM 844 C C . ILE A 1 103 ? -8.714 -6.091 14.702 1.00 98.38 103 ILE A C 1
ATOM 846 O O . ILE A 1 103 ? -7.998 -5.428 13.955 1.00 98.38 103 ILE A O 1
ATOM 850 N N . ASP A 1 104 ? -8.748 -7.423 14.645 1.00 98.19 104 ASP A N 1
ATOM 851 C CA . ASP A 1 104 ? -7.966 -8.195 13.671 1.00 98.19 104 ASP A CA 1
ATOM 852 C C . ASP A 1 104 ? -8.427 -7.898 12.235 1.00 98.19 104 ASP A C 1
ATOM 854 O O . ASP A 1 104 ? -7.625 -7.501 11.390 1.00 98.19 104 ASP A O 1
ATOM 858 N N . ALA A 1 105 ? -9.738 -7.985 11.987 1.00 98.44 105 ALA A N 1
ATOM 859 C CA . ALA A 1 105 ? -10.327 -7.679 10.687 1.00 98.44 105 ALA A CA 1
ATOM 860 C C . ALA A 1 105 ? -10.057 -6.228 10.255 1.00 98.44 105 ALA A C 1
ATOM 862 O O . ALA A 1 105 ? -9.686 -6.001 9.108 1.00 98.44 105 ALA A O 1
ATOM 863 N N . TYR A 1 106 ? -10.160 -5.262 11.175 1.00 98.44 106 TYR A N 1
ATOM 864 C CA . TYR A 1 106 ? -9.817 -3.862 10.918 1.00 98.44 106 TYR A CA 1
ATOM 865 C C . TYR A 1 106 ? -8.353 -3.687 10.495 1.00 98.44 106 TYR A C 1
ATOM 867 O O . TYR A 1 106 ? -8.080 -3.020 9.500 1.00 98.44 106 TYR A O 1
ATOM 875 N N . ASN A 1 107 ? -7.401 -4.290 11.217 1.00 98.19 107 ASN A N 1
ATOM 876 C CA . ASN A 1 107 ? -5.982 -4.156 10.876 1.00 98.19 107 ASN A CA 1
ATOM 877 C C . ASN A 1 107 ? -5.661 -4.802 9.526 1.00 98.19 107 ASN A C 1
ATOM 879 O O . ASN A 1 107 ? -4.935 -4.214 8.730 1.00 98.19 107 ASN A O 1
ATOM 883 N N . LYS A 1 108 ? -6.224 -5.980 9.238 1.00 98.06 108 LYS A N 1
ATOM 884 C CA . LYS A 1 108 ? -6.044 -6.636 7.937 1.00 98.06 108 LYS A CA 1
ATOM 885 C C . LYS A 1 108 ? -6.645 -5.812 6.794 1.00 98.06 108 LYS A C 1
ATOM 887 O O . LYS A 1 108 ? -5.973 -5.610 5.787 1.00 98.06 108 LYS A O 1
ATOM 892 N N . LEU A 1 109 ? -7.853 -5.277 6.987 1.00 97.94 109 LEU A N 1
ATOM 893 C CA . LEU A 1 109 ? -8.517 -4.366 6.050 1.00 97.94 109 LEU A CA 1
ATOM 894 C C . LEU A 1 109 ? -7.662 -3.116 5.782 1.00 97.94 109 LEU A C 1
ATOM 896 O O . LEU A 1 109 ? -7.433 -2.760 4.628 1.00 97.94 109 LEU A O 1
ATOM 900 N N . SER A 1 110 ? -7.155 -2.482 6.843 1.00 97.75 110 SER A N 1
ATOM 901 C CA . SER A 1 110 ? -6.302 -1.291 6.765 1.00 97.75 110 SER A CA 1
ATOM 902 C C . SER A 1 110 ? -4.997 -1.575 6.019 1.00 97.75 110 SER A C 1
ATOM 904 O O . SER A 1 110 ? -4.644 -0.866 5.078 1.00 97.75 110 SER A O 1
ATOM 906 N N . ASN A 1 111 ? -4.313 -2.668 6.367 1.00 96.69 111 ASN A N 1
ATOM 907 C CA . ASN A 1 111 ? -3.076 -3.073 5.703 1.00 96.69 111 ASN A CA 1
ATOM 908 C C . ASN A 1 111 ? -3.294 -3.357 4.211 1.00 96.69 111 ASN A C 1
ATOM 910 O O . ASN A 1 111 ? -2.493 -2.924 3.385 1.00 96.69 111 ASN A O 1
ATOM 914 N N . HIS A 1 112 ? -4.388 -4.039 3.853 1.00 97.31 112 HIS A N 1
ATOM 915 C CA . HIS A 1 112 ? -4.722 -4.311 2.451 1.00 97.31 112 HIS A CA 1
ATOM 916 C C . HIS A 1 112 ? -5.034 -3.024 1.679 1.00 97.31 112 HIS A C 1
ATOM 918 O O . HIS A 1 112 ? -4.575 -2.851 0.553 1.00 97.31 112 HIS A O 1
ATOM 924 N N . TYR A 1 113 ? -5.743 -2.077 2.299 1.00 97.31 113 TYR A N 1
ATOM 925 C CA . TYR A 1 113 ? -5.979 -0.754 1.716 1.00 97.31 113 TYR A CA 1
ATOM 926 C C . TYR A 1 113 ? -4.670 -0.001 1.441 1.00 97.31 113 TYR A C 1
ATOM 928 O O . TYR A 1 113 ? -4.469 0.504 0.335 1.00 97.31 113 TYR A O 1
ATOM 936 N N . HIS A 1 114 ? -3.751 0.031 2.411 1.00 93.81 114 HIS A N 1
ATOM 937 C CA . HIS A 1 114 ? -2.433 0.644 2.232 1.00 93.81 114 HIS A CA 1
ATOM 938 C C . HIS A 1 114 ? -1.620 -0.044 1.129 1.00 93.81 114 HIS A C 1
ATOM 940 O O . HIS A 1 114 ? -1.011 0.643 0.311 1.00 93.81 114 HIS A O 1
ATOM 946 N N . TYR A 1 115 ? -1.665 -1.377 1.053 1.00 94.12 115 TYR A N 1
ATOM 947 C CA . TYR A 1 115 ? -1.028 -2.144 -0.015 1.00 94.12 115 TYR A CA 1
ATOM 948 C C . TYR A 1 115 ? -1.564 -1.763 -1.404 1.00 94.12 115 TYR A C 1
ATOM 950 O O . TYR A 1 115 ? -0.778 -1.428 -2.289 1.00 94.12 115 TYR A O 1
ATOM 958 N N . LEU A 1 116 ? -2.888 -1.723 -1.596 1.00 93.81 116 LEU A N 1
ATOM 959 C CA . LEU A 1 116 ? -3.472 -1.325 -2.882 1.00 93.81 116 LEU A CA 1
ATOM 960 C C . LEU A 1 116 ? -3.161 0.131 -3.244 1.00 93.81 116 LEU A C 1
ATOM 962 O O . LEU A 1 116 ? -2.899 0.439 -4.407 1.00 93.81 116 LEU A O 1
ATOM 966 N N . ARG A 1 117 ? -3.162 1.037 -2.259 1.00 91.75 117 ARG A N 1
ATOM 967 C CA . ARG A 1 117 ? -2.790 2.440 -2.482 1.00 91.75 117 ARG A CA 1
ATOM 968 C C . ARG A 1 117 ? -1.331 2.564 -2.926 1.00 91.75 117 ARG A C 1
ATOM 970 O O . ARG A 1 117 ? -1.052 3.363 -3.818 1.00 91.75 117 ARG A O 1
ATOM 977 N N . LYS A 1 118 ? -0.434 1.761 -2.346 1.00 87.00 118 LYS A N 1
ATOM 978 C CA . LYS A 1 118 ? 0.970 1.679 -2.757 1.00 87.00 118 LYS A CA 1
ATOM 979 C C . LYS A 1 118 ? 1.095 1.186 -4.200 1.00 87.00 118 LYS A C 1
ATOM 981 O O . LYS A 1 118 ? 1.716 1.871 -5.002 1.00 87.00 118 LYS A O 1
ATOM 986 N N . LEU A 1 119 ? 0.425 0.087 -4.558 1.00 87.56 119 LEU A N 1
ATOM 987 C CA . LEU A 1 119 ? 0.427 -0.435 -5.933 1.00 87.56 119 LEU A CA 1
ATOM 988 C C . LEU A 1 119 ? -0.057 0.601 -6.956 1.00 87.56 119 LEU A C 1
ATOM 990 O O . LEU A 1 119 ? 0.585 0.809 -7.978 1.00 87.56 119 LEU A O 1
ATOM 994 N N . LYS A 1 120 ? -1.161 1.301 -6.669 1.00 89.38 120 LYS A N 1
ATOM 995 C CA . LYS A 1 120 ? -1.699 2.345 -7.557 1.00 89.38 120 LYS A CA 1
ATOM 996 C C . LYS A 1 120 ? -0.727 3.516 -7.732 1.00 89.38 120 LYS A C 1
ATOM 998 O O . LYS A 1 120 ? -0.659 4.130 -8.795 1.00 89.38 120 LYS A O 1
ATOM 1003 N N . TYR A 1 121 ? 0.005 3.859 -6.674 1.00 83.81 121 TYR A N 1
ATOM 1004 C CA . TYR A 1 121 ? 1.042 4.883 -6.727 1.00 83.81 121 TYR A CA 1
ATOM 1005 C C . TYR A 1 121 ? 2.249 4.422 -7.560 1.00 83.81 121 TYR A C 1
ATOM 1007 O O . TYR A 1 121 ? 2.713 5.177 -8.414 1.00 83.81 121 TYR A O 1
ATOM 1015 N N . GLU A 1 122 ? 2.691 3.174 -7.381 1.00 81.19 122 GLU A N 1
ATOM 1016 C CA . GLU A 1 122 ? 3.742 2.541 -8.187 1.00 81.19 122 GLU A CA 1
ATOM 1017 C C . GLU A 1 122 ? 3.363 2.491 -9.680 1.00 81.19 122 GLU A C 1
ATOM 1019 O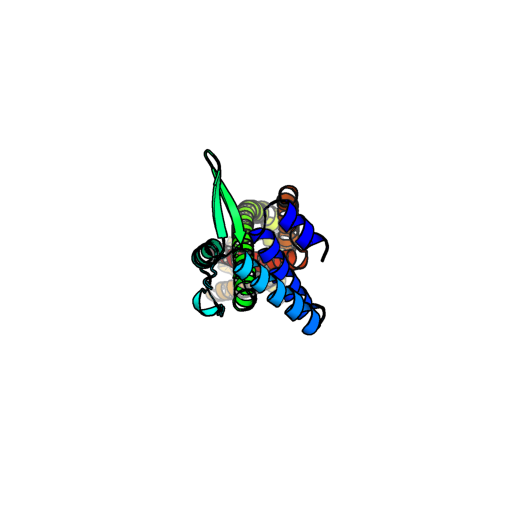 O . GLU A 1 122 ? 4.168 2.877 -10.524 1.00 81.19 122 GLU A O 1
ATOM 1024 N N . GLU A 1 123 ? 2.130 2.096 -10.021 1.00 86.50 123 GLU A N 1
ATOM 1025 C CA . GLU A 1 123 ? 1.611 2.103 -11.400 1.00 86.50 123 GLU A CA 1
ATOM 1026 C C . GLU A 1 123 ? 1.653 3.512 -12.012 1.00 86.50 123 GLU A C 1
ATOM 1028 O O . GLU A 1 123 ? 2.166 3.698 -13.113 1.00 86.50 123 GLU A O 1
ATOM 1033 N N . LYS A 1 124 ? 1.219 4.536 -11.267 1.00 86.06 124 LYS A N 1
ATOM 1034 C CA . LYS A 1 124 ? 1.252 5.931 -11.732 1.00 86.06 124 LYS A CA 1
ATOM 1035 C C . LYS A 1 124 ? 2.676 6.453 -11.951 1.00 86.06 124 LYS A C 1
ATOM 1037 O O . LYS A 1 124 ? 2.916 7.227 -12.880 1.00 86.06 124 LYS A O 1
ATOM 1042 N N . ILE A 1 125 ? 3.622 6.065 -11.093 1.00 78.38 125 ILE A N 1
ATOM 1043 C CA . ILE A 1 125 ? 5.043 6.378 -11.291 1.00 78.38 125 ILE A CA 1
ATOM 1044 C C . ILE A 1 125 ? 5.544 5.707 -12.568 1.00 78.38 125 ILE A C 1
ATOM 1046 O O . ILE A 1 125 ? 6.145 6.387 -13.398 1.00 78.38 125 ILE A O 1
ATOM 1050 N N . LYS A 1 126 ? 5.259 4.411 -12.756 1.00 79.31 126 LYS A N 1
ATOM 1051 C CA . LYS A 1 126 ? 5.644 3.668 -13.964 1.00 79.31 126 LYS A CA 1
ATOM 1052 C C . LYS A 1 126 ? 5.107 4.337 -15.226 1.00 79.31 126 LYS A C 1
ATOM 1054 O O . LYS A 1 126 ? 5.892 4.607 -16.126 1.00 79.31 126 LYS A O 1
ATOM 1059 N N . GLU A 1 127 ? 3.826 4.698 -15.266 1.00 84.25 127 GLU A N 1
ATOM 1060 C CA . GLU A 1 127 ? 3.223 5.408 -16.404 1.00 84.25 127 GLU A CA 1
ATOM 1061 C C . GLU A 1 127 ? 3.928 6.737 -16.704 1.00 84.25 127 GLU A C 1
ATOM 1063 O O . GLU A 1 127 ? 4.228 7.043 -17.859 1.00 84.25 127 GLU A O 1
ATOM 1068 N N . LYS A 1 128 ? 4.235 7.528 -15.668 1.00 82.56 128 LYS A N 1
ATOM 1069 C CA . LYS A 1 128 ? 4.935 8.810 -15.827 1.00 82.56 128 LYS A CA 1
ATOM 1070 C C . LYS A 1 128 ? 6.364 8.620 -16.338 1.00 82.56 128 LYS A C 1
ATOM 1072 O O . LYS A 1 128 ? 6.814 9.388 -17.190 1.00 82.56 128 LYS A O 1
ATOM 1077 N N . ILE A 1 129 ? 7.071 7.617 -15.822 1.00 74.31 129 ILE A N 1
ATOM 1078 C CA . ILE A 1 129 ? 8.419 7.262 -16.265 1.00 74.31 129 ILE A CA 1
ATOM 1079 C C . ILE A 1 129 ? 8.383 6.795 -17.721 1.00 74.31 129 ILE A C 1
ATOM 1081 O O . ILE A 1 129 ? 9.111 7.357 -18.529 1.00 74.31 129 ILE A O 1
ATOM 1085 N N . ILE A 1 130 ? 7.497 5.861 -18.082 1.00 76.75 130 ILE A N 1
ATOM 1086 C CA . ILE A 1 130 ? 7.320 5.381 -19.462 1.00 76.75 130 ILE A CA 1
ATOM 1087 C C . ILE A 1 130 ? 7.026 6.550 -20.403 1.00 76.75 130 ILE A C 1
ATOM 1089 O O . ILE A 1 130 ? 7.669 6.677 -21.439 1.00 76.75 130 ILE A O 1
ATOM 1093 N N . TYR A 1 131 ? 6.106 7.444 -20.036 1.00 84.12 131 TYR A N 1
ATOM 1094 C CA . TYR A 1 131 ? 5.795 8.630 -20.836 1.00 84.12 131 TYR A CA 1
ATOM 1095 C C . TYR A 1 131 ? 7.027 9.522 -21.058 1.00 84.12 131 TYR A C 1
ATOM 1097 O O . TYR A 1 131 ? 7.296 9.958 -22.178 1.00 84.12 131 TYR A O 1
ATOM 1105 N N . THR A 1 132 ? 7.791 9.773 -19.993 1.00 78.25 132 THR A N 1
ATOM 1106 C CA . THR A 1 132 ? 8.988 10.625 -20.037 1.00 78.25 132 THR A CA 1
ATOM 1107 C C . THR A 1 132 ? 10.075 9.977 -20.888 1.00 78.25 132 THR A C 1
ATOM 1109 O O . THR A 1 132 ? 10.663 10.630 -21.746 1.00 78.25 132 THR A O 1
ATOM 1112 N N . LEU A 1 133 ? 10.290 8.677 -20.706 1.00 71.94 133 LEU A N 1
ATOM 1113 C CA . LEU A 1 133 ? 11.246 7.894 -21.467 1.00 71.94 133 LEU A CA 1
ATOM 1114 C C . LEU A 1 133 ? 10.868 7.829 -22.938 1.00 71.94 133 LEU A C 1
ATOM 1116 O O . LEU A 1 133 ? 11.712 8.143 -23.758 1.00 71.94 133 LEU A O 1
ATOM 1120 N N . ARG A 1 134 ? 9.618 7.531 -23.304 1.00 78.31 134 ARG A N 1
ATOM 1121 C CA . ARG A 1 134 ? 9.185 7.562 -24.713 1.00 78.31 134 ARG A CA 1
ATOM 1122 C C . ARG A 1 134 ? 9.500 8.905 -25.376 1.00 78.31 134 ARG A C 1
ATOM 1124 O O . ARG A 1 134 ? 9.924 8.931 -26.527 1.00 78.31 134 ARG A O 1
ATOM 1131 N N . HIS A 1 135 ? 9.348 10.012 -24.648 1.00 82.00 135 HIS A N 1
ATOM 1132 C CA . HIS A 1 135 ? 9.690 11.337 -25.160 1.00 82.00 135 HIS A CA 1
ATOM 1133 C C . HIS A 1 135 ? 11.206 11.541 -25.317 1.00 82.00 135 HIS A C 1
ATOM 1135 O O . HIS A 1 135 ? 11.662 11.929 -26.391 1.00 82.00 135 HIS A O 1
ATOM 1141 N N . VAL A 1 136 ? 11.993 11.244 -24.277 1.00 75.19 136 VAL A N 1
ATOM 1142 C CA . VAL A 1 136 ? 13.458 11.413 -24.284 1.00 75.19 136 VAL A CA 1
ATOM 1143 C C . VAL A 1 136 ? 14.122 10.458 -25.275 1.00 75.19 136 VAL A C 1
ATOM 1145 O O . VAL A 1 136 ? 14.936 10.872 -26.094 1.00 75.19 136 VAL A O 1
ATOM 1148 N N . ILE A 1 137 ? 13.745 9.184 -25.239 1.00 69.81 137 ILE A N 1
ATOM 1149 C CA . ILE A 1 137 ? 14.246 8.127 -26.114 1.00 69.81 137 ILE A CA 1
ATOM 1150 C C . ILE A 1 137 ? 13.834 8.392 -27.549 1.00 69.81 137 ILE A C 1
ATOM 1152 O O . ILE A 1 137 ? 14.665 8.232 -28.428 1.00 69.81 137 ILE A O 1
ATOM 1156 N N . GLY A 1 138 ? 12.598 8.823 -27.810 1.00 73.94 138 GLY A N 1
ATOM 1157 C CA . GLY A 1 138 ? 12.175 9.160 -29.166 1.00 73.94 138 GLY A CA 1
ATOM 1158 C C . GLY A 1 138 ? 13.100 10.195 -29.812 1.00 73.94 138 GLY A C 1
ATOM 1159 O O . GLY A 1 138 ? 13.495 10.037 -30.964 1.00 73.94 138 GLY A O 1
ATOM 1160 N N . GLU A 1 139 ? 13.512 11.217 -29.063 1.00 77.50 139 GLU A N 1
ATOM 1161 C CA . GLU A 1 139 ? 14.444 12.236 -29.554 1.00 77.50 139 GLU A CA 1
ATOM 1162 C C . GLU A 1 139 ? 15.901 11.745 -29.591 1.00 77.50 139 GLU A C 1
ATOM 1164 O O . GLU A 1 139 ? 16.609 11.979 -30.574 1.00 77.50 139 GLU A O 1
ATOM 1169 N N . SER A 1 140 ? 16.348 11.004 -28.575 1.00 71.06 140 SER A N 1
ATOM 1170 C CA . SER A 1 140 ? 17.707 10.453 -28.511 1.00 71.06 140 SER A CA 1
ATOM 1171 C C . SER A 1 140 ? 17.958 9.365 -29.555 1.00 71.06 140 SER A C 1
ATOM 1173 O O . SER A 1 140 ? 19.014 9.370 -30.176 1.00 71.06 140 SER A O 1
ATOM 1175 N N . ILE A 1 141 ? 16.997 8.473 -29.811 1.00 67.50 141 ILE A N 1
ATOM 1176 C CA . ILE A 1 141 ? 17.071 7.451 -30.864 1.00 67.50 141 ILE A CA 1
ATOM 1177 C C . ILE A 1 141 ? 17.092 8.112 -32.231 1.00 67.50 141 ILE A C 1
A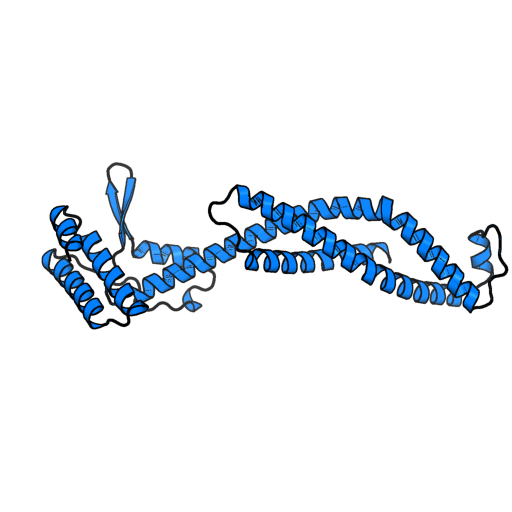TOM 1179 O O . ILE A 1 141 ? 17.952 7.769 -33.031 1.00 67.50 141 ILE A O 1
ATOM 1183 N N . LYS A 1 142 ? 16.227 9.100 -32.501 1.00 71.62 142 LYS A N 1
ATOM 1184 C CA . LYS A 1 142 ? 16.313 9.864 -33.757 1.00 71.62 142 LYS A CA 1
ATOM 1185 C C . LYS A 1 142 ? 17.703 10.466 -33.933 1.00 71.62 142 LYS A C 1
ATOM 1187 O O . LYS A 1 142 ? 18.278 10.377 -35.011 1.00 71.62 142 LYS A O 1
ATOM 1192 N N . LYS A 1 143 ? 18.266 11.053 -32.874 1.00 78.00 143 LYS A N 1
ATOM 1193 C CA . LYS A 1 143 ? 19.600 11.653 -32.915 1.00 78.00 143 LYS A CA 1
ATOM 1194 C C . LYS A 1 143 ? 20.704 10.613 -33.131 1.00 78.00 143 LYS A C 1
ATOM 1196 O O . LYS A 1 143 ? 21.576 10.865 -33.958 1.00 78.00 143 LYS A O 1
ATOM 1201 N N . LEU A 1 144 ? 20.654 9.481 -32.429 1.00 66.38 144 LEU A N 1
ATOM 1202 C CA . LEU A 1 144 ? 21.598 8.367 -32.559 1.00 66.38 144 LEU A CA 1
ATOM 1203 C C . LEU A 1 144 ? 21.530 7.759 -33.960 1.00 66.38 144 LEU A C 1
ATOM 1205 O O . LEU A 1 144 ? 22.561 7.644 -34.612 1.00 66.38 144 LEU A O 1
ATOM 1209 N N . LEU A 1 145 ? 20.329 7.440 -34.451 1.00 65.12 145 LEU A N 1
ATOM 1210 C CA . LEU A 1 145 ? 20.109 6.912 -35.799 1.00 65.12 145 LEU A CA 1
ATOM 1211 C C . LEU A 1 145 ? 20.654 7.866 -36.866 1.00 65.12 145 LEU A C 1
ATOM 1213 O O . LEU A 1 145 ? 21.370 7.431 -37.761 1.00 65.12 145 LEU A O 1
ATOM 1217 N N . LEU A 1 146 ? 20.365 9.166 -36.751 1.00 69.12 146 LEU A N 1
ATOM 1218 C CA . LEU A 1 146 ? 20.759 10.149 -37.762 1.00 69.12 146 LEU A CA 1
ATOM 1219 C C . LEU A 1 146 ? 22.251 10.505 -37.733 1.00 69.12 146 LEU A C 1
ATOM 1221 O O . LEU A 1 146 ? 22.826 10.735 -38.795 1.00 69.12 146 LEU A O 1
ATOM 1225 N N . ASN A 1 147 ? 22.875 10.584 -36.553 1.00 74.06 147 ASN A N 1
ATOM 1226 C CA . ASN A 1 147 ? 24.220 11.162 -36.422 1.00 74.06 147 ASN A CA 1
ATOM 1227 C C . ASN A 1 147 ? 25.311 10.138 -36.108 1.00 74.06 147 ASN A C 1
ATOM 1229 O O . ASN A 1 147 ? 26.402 10.237 -36.665 1.00 74.06 147 ASN A O 1
ATOM 1233 N N . ASP A 1 148 ? 25.033 9.177 -35.230 1.00 66.44 148 ASP A N 1
ATOM 1234 C CA . ASP A 1 148 ? 26.077 8.334 -34.636 1.00 66.44 148 ASP A CA 1
ATOM 1235 C C . ASP A 1 148 ? 26.088 6.927 -35.240 1.00 66.44 148 ASP A C 1
ATOM 1237 O O . ASP A 1 148 ? 27.149 6.358 -35.493 1.00 66.44 148 ASP A O 1
ATOM 1241 N N . LEU A 1 149 ? 24.906 6.380 -35.526 1.00 64.06 149 LEU A N 1
ATOM 1242 C CA . LEU A 1 149 ? 24.751 5.048 -36.096 1.00 64.06 149 LEU A CA 1
ATOM 1243 C C . LEU A 1 149 ? 24.889 5.060 -37.610 1.00 64.06 149 LEU A C 1
ATOM 1245 O O . LEU A 1 149 ? 25.503 4.145 -38.139 1.00 64.06 149 LEU A O 1
ATOM 1249 N N . ASN A 1 150 ? 24.415 6.093 -38.308 1.00 66.38 150 ASN A N 1
ATOM 1250 C CA . ASN A 1 150 ? 24.519 6.143 -39.767 1.00 66.38 150 ASN A CA 1
ATOM 1251 C C . ASN A 1 150 ? 25.971 5.940 -40.278 1.00 66.38 150 ASN A C 1
ATOM 1253 O O . ASN A 1 150 ? 26.191 5.079 -41.130 1.00 66.38 150 ASN A O 1
ATOM 1257 N N . PRO A 1 151 ? 27.007 6.603 -39.718 1.00 71.00 151 PRO A N 1
ATOM 1258 C CA . PRO A 1 151 ? 28.395 6.369 -40.131 1.00 71.00 151 PRO A CA 1
ATOM 1259 C C . PRO A 1 151 ? 28.930 4.975 -39.771 1.00 71.00 151 PRO A C 1
ATOM 1261 O O . PRO A 1 151 ? 29.729 4.415 -40.521 1.00 71.00 151 PRO A O 1
ATOM 1264 N N . ILE A 1 152 ? 28.509 4.415 -38.632 1.00 66.06 152 ILE A N 1
ATOM 1265 C CA . ILE A 1 152 ? 28.917 3.077 -38.177 1.00 66.06 152 ILE A CA 1
ATOM 1266 C C . ILE A 1 152 ? 28.277 2.008 -39.056 1.00 66.06 152 ILE A C 1
ATOM 1268 O O . ILE A 1 152 ? 28.980 1.127 -39.529 1.00 66.06 152 ILE A O 1
ATOM 1272 N N . ILE A 1 153 ? 26.980 2.134 -39.343 1.00 64.38 153 ILE A N 1
ATOM 1273 C CA . ILE A 1 153 ? 26.243 1.275 -40.272 1.00 64.38 153 ILE A CA 1
ATOM 1274 C C . ILE A 1 153 ? 26.943 1.292 -41.630 1.00 64.38 153 ILE A C 1
ATOM 1276 O O . ILE A 1 153 ? 27.276 0.237 -42.152 1.00 64.38 153 ILE A O 1
ATOM 1280 N N . HIS A 1 154 ? 27.264 2.470 -42.171 1.00 66.12 154 HIS A N 1
ATOM 1281 C CA . HIS A 1 154 ? 27.990 2.566 -43.438 1.00 66.12 154 HIS A CA 1
ATOM 1282 C C . HIS A 1 154 ? 29.375 1.902 -43.400 1.00 66.12 154 HIS A C 1
ATOM 1284 O O . HIS A 1 154 ? 29.761 1.242 -44.366 1.00 66.12 154 HIS A O 1
ATOM 1290 N N . ARG A 1 155 ? 30.125 2.053 -42.302 1.00 73.62 155 ARG A N 1
ATOM 1291 C CA . ARG A 1 155 ? 31.445 1.429 -42.144 1.00 73.62 155 ARG A CA 1
ATOM 1292 C C . ARG A 1 155 ? 31.343 -0.087 -42.006 1.00 73.62 155 ARG A C 1
ATOM 1294 O O . ARG A 1 155 ? 32.025 -0.790 -42.736 1.00 73.62 155 ARG A O 1
ATOM 1301 N N . ASP A 1 156 ? 30.506 -0.582 -41.106 1.00 65.56 156 ASP A N 1
ATOM 1302 C CA . ASP A 1 156 ? 30.376 -2.008 -40.816 1.00 65.56 156 ASP A CA 1
ATOM 1303 C C . ASP A 1 156 ? 29.755 -2.742 -42.018 1.00 65.56 156 ASP A C 1
ATOM 1305 O O . ASP A 1 156 ? 30.169 -3.858 -42.336 1.00 65.56 156 ASP A O 1
ATOM 1309 N N . ILE A 1 157 ? 28.852 -2.080 -42.761 1.00 65.31 157 ILE A N 1
ATOM 1310 C CA . ILE A 1 157 ? 28.382 -2.576 -44.057 1.00 65.31 157 ILE A CA 1
ATOM 1311 C C . ILE A 1 157 ? 29.558 -2.694 -45.035 1.00 65.31 157 ILE A C 1
ATOM 1313 O O . ILE A 1 157 ? 29.750 -3.731 -45.662 1.00 65.31 157 ILE A O 1
ATOM 1317 N N . SER A 1 158 ? 30.380 -1.651 -45.149 1.00 68.88 158 SER A N 1
ATOM 1318 C CA . SER A 1 158 ? 31.554 -1.654 -46.030 1.00 68.88 158 SER A CA 1
ATOM 1319 C C . SER A 1 158 ? 32.581 -2.735 -45.647 1.00 68.88 158 SER A C 1
ATOM 1321 O O . SER A 1 158 ? 33.116 -3.432 -46.514 1.00 68.88 158 SER A O 1
ATOM 1323 N N . GLU A 1 159 ? 32.829 -2.931 -44.351 1.00 73.25 159 GLU A N 1
ATOM 1324 C CA . GLU A 1 159 ? 33.766 -3.928 -43.823 1.00 73.25 159 GLU A CA 1
ATOM 1325 C C . GLU A 1 159 ? 33.254 -5.361 -44.008 1.00 73.25 159 GLU A C 1
ATOM 1327 O O . GLU A 1 159 ? 33.986 -6.195 -44.544 1.00 73.25 159 GLU A O 1
ATOM 1332 N N . GLY A 1 160 ? 32.000 -5.645 -43.642 1.00 68.75 160 GLY A N 1
ATOM 1333 C CA . GLY A 1 160 ? 31.395 -6.964 -43.842 1.00 68.75 160 GLY A CA 1
ATOM 1334 C C . GLY A 1 160 ? 31.293 -7.326 -45.324 1.00 68.75 160 GLY A C 1
ATOM 1335 O O . GLY A 1 160 ? 31.591 -8.453 -45.716 1.00 68.75 160 GLY A O 1
ATOM 1336 N N . TYR A 1 161 ? 30.966 -6.346 -46.170 1.00 66.50 161 TYR A N 1
ATOM 1337 C CA . TYR A 1 161 ? 30.977 -6.517 -47.619 1.00 66.50 161 TYR A CA 1
ATOM 1338 C C . TYR A 1 161 ? 32.377 -6.885 -48.125 1.00 66.50 161 TYR A C 1
ATOM 1340 O O . TYR A 1 161 ? 32.552 -7.845 -48.875 1.00 66.50 161 TYR A O 1
ATOM 1348 N N . THR A 1 162 ? 33.399 -6.160 -47.662 1.00 71.75 162 THR A N 1
ATOM 1349 C CA . THR A 1 162 ? 34.805 -6.427 -47.998 1.00 71.75 162 THR A CA 1
ATOM 1350 C C . THR A 1 162 ? 35.242 -7.829 -47.567 1.00 71.75 162 THR A C 1
ATOM 1352 O O . THR A 1 162 ? 35.993 -8.489 -48.288 1.00 71.75 162 THR A O 1
ATOM 1355 N N . GLU A 1 163 ? 34.791 -8.294 -46.404 1.00 76.19 163 GLU A N 1
ATOM 1356 C CA . GLU A 1 163 ? 35.100 -9.623 -45.879 1.00 76.19 163 GLU A CA 1
ATOM 1357 C C . GLU A 1 163 ? 34.460 -10.736 -46.716 1.00 76.19 163 GLU A C 1
ATOM 1359 O O . GLU A 1 163 ? 35.183 -11.611 -47.190 1.00 76.19 163 GLU A O 1
ATOM 1364 N N . ILE A 1 164 ? 33.161 -10.655 -47.022 1.00 68.56 164 ILE A N 1
ATOM 1365 C CA . ILE A 1 164 ? 32.491 -11.679 -47.843 1.00 68.56 164 ILE A CA 1
ATOM 1366 C C . ILE A 1 164 ? 33.081 -11.725 -49.258 1.00 68.56 164 ILE A C 1
ATOM 1368 O O . ILE A 1 164 ? 33.330 -12.800 -49.806 1.00 68.56 164 ILE A O 1
ATOM 1372 N N . MET A 1 165 ? 33.361 -10.566 -49.859 1.00 69.00 165 MET A N 1
ATOM 1373 C CA . MET A 1 165 ? 33.985 -10.508 -51.184 1.00 69.00 165 MET A CA 1
ATOM 1374 C C . MET A 1 165 ? 35.401 -11.104 -51.174 1.00 69.00 165 MET A C 1
ATOM 1376 O O . MET A 1 165 ? 35.808 -11.748 -52.143 1.00 69.00 165 MET A O 1
ATOM 1380 N N . ARG A 1 166 ? 36.147 -10.947 -50.071 1.00 78.38 166 ARG A N 1
ATOM 1381 C CA . ARG A 1 166 ? 37.450 -11.597 -49.869 1.00 78.38 166 ARG A CA 1
ATOM 1382 C C . ARG A 1 166 ? 37.306 -13.113 -49.738 1.00 78.38 166 ARG A C 1
ATOM 1384 O O . ARG A 1 166 ? 38.055 -13.835 -50.391 1.00 78.38 166 ARG A O 1
ATOM 1391 N N . GLU A 1 167 ? 36.358 -13.594 -48.938 1.00 79.00 167 GLU A N 1
ATOM 1392 C CA . GLU A 1 167 ? 36.097 -15.029 -48.748 1.00 79.00 167 GLU A CA 1
ATOM 1393 C C . GLU A 1 167 ? 35.670 -15.721 -50.045 1.00 79.00 167 GLU A C 1
ATOM 1395 O O . GLU A 1 167 ? 36.092 -16.844 -50.321 1.00 79.00 167 GLU A O 1
ATOM 1400 N N . ARG A 1 168 ? 34.898 -15.027 -50.887 1.00 76.19 168 ARG A N 1
ATOM 1401 C CA . ARG A 1 168 ? 34.469 -15.521 -52.203 1.00 76.19 168 ARG A CA 1
ATOM 1402 C C . ARG A 1 168 ? 35.543 -15.387 -53.291 1.00 76.19 168 ARG A C 1
ATOM 1404 O O . ARG A 1 168 ? 35.312 -15.803 -54.422 1.00 76.19 168 ARG A O 1
ATOM 1411 N N . GLY A 1 169 ? 36.716 -14.829 -52.974 1.00 79.56 169 GLY A N 1
ATOM 1412 C CA . GLY A 1 169 ? 37.810 -14.638 -53.931 1.00 79.56 169 GLY A CA 1
ATOM 1413 C C . GLY A 1 169 ? 37.526 -13.581 -55.005 1.00 79.56 169 GLY A C 1
ATOM 1414 O O . GLY A 1 169 ? 38.175 -13.582 -56.045 1.00 79.56 169 GLY A O 1
ATOM 1415 N N . LEU A 1 170 ? 36.569 -12.682 -54.759 1.00 69.50 170 LEU A N 1
ATOM 1416 C CA . LEU A 1 170 ? 36.092 -11.669 -55.709 1.00 69.50 170 LEU A CA 1
ATOM 1417 C C . LEU A 1 170 ? 36.806 -10.312 -55.559 1.00 69.50 170 LEU A C 1
ATOM 1419 O O . LEU A 1 170 ? 36.438 -9.341 -56.215 1.00 69.50 170 LEU A O 1
ATOM 1423 N N . PHE A 1 171 ? 37.816 -10.211 -54.689 1.00 63.88 171 PHE A N 1
ATOM 1424 C CA . PHE A 1 171 ? 38.459 -8.940 -54.348 1.00 63.88 171 PHE A CA 1
ATOM 1425 C C . PHE A 1 171 ? 39.746 -8.680 -55.159 1.00 63.88 171 PHE A C 1
ATOM 1427 O O . PHE A 1 171 ? 40.854 -8.883 -54.663 1.00 63.88 171 PHE A O 1
ATOM 1434 N N . GLU A 1 172 ? 39.627 -8.156 -56.383 1.00 57.66 172 GLU A N 1
ATOM 1435 C CA . GLU A 1 172 ? 40.717 -7.404 -57.031 1.00 57.66 172 GLU A CA 1
ATOM 1436 C C . GLU A 1 172 ? 40.526 -5.914 -56.730 1.00 57.66 172 GLU A C 1
ATOM 1438 O O . GLU A 1 172 ? 39.769 -5.223 -57.396 1.00 57.66 172 GLU A O 1
ATOM 1443 N N . LYS A 1 173 ? 41.177 -5.454 -55.656 1.00 52.81 173 LYS A N 1
ATOM 1444 C CA . LYS A 1 173 ? 41.191 -4.092 -55.089 1.00 52.81 173 LYS A CA 1
ATOM 1445 C C . LYS A 1 173 ? 40.803 -2.965 -56.085 1.00 52.81 173 LYS A C 1
ATOM 1447 O O . LYS A 1 173 ? 41.696 -2.428 -56.743 1.00 52.81 173 LYS A O 1
ATOM 1452 N N . PRO A 1 174 ? 39.528 -2.535 -56.159 1.00 50.50 174 PRO A N 1
ATOM 1453 C CA . PRO A 1 174 ? 39.144 -1.398 -56.984 1.00 50.50 174 PRO A CA 1
ATOM 1454 C C . PRO A 1 174 ? 39.203 -0.128 -56.131 1.00 50.50 174 PRO A C 1
ATOM 1456 O O . PRO A 1 174 ? 38.663 -0.076 -55.028 1.00 50.50 174 PRO A O 1
ATOM 1459 N N . GLU A 1 175 ? 39.878 0.907 -56.626 1.00 53.69 175 GLU A N 1
ATOM 1460 C CA . GLU A 1 175 ? 40.060 2.175 -55.900 1.00 53.69 175 GLU A CA 1
ATOM 1461 C C . GLU A 1 175 ? 38.769 3.013 -55.813 1.00 53.69 175 GLU A C 1
ATOM 1463 O O . GLU A 1 175 ? 38.691 3.935 -55.005 1.00 53.69 175 GLU A O 1
ATOM 1468 N N . THR A 1 176 ? 37.732 2.655 -56.576 1.00 53.34 176 THR A N 1
ATOM 1469 C CA . THR A 1 176 ? 36.387 3.248 -56.549 1.00 53.34 176 THR A CA 1
ATOM 1470 C C . THR A 1 176 ? 35.401 2.229 -57.106 1.00 53.34 176 THR A C 1
ATOM 1472 O O . THR A 1 176 ? 35.578 1.803 -58.248 1.00 53.34 176 THR A O 1
ATOM 1475 N N . ILE A 1 177 ? 34.384 1.830 -56.340 1.00 55.00 177 ILE A N 1
ATOM 1476 C CA . ILE A 1 177 ? 33.358 0.907 -56.834 1.00 55.00 177 ILE A CA 1
ATOM 1477 C C . ILE A 1 177 ? 32.046 1.666 -5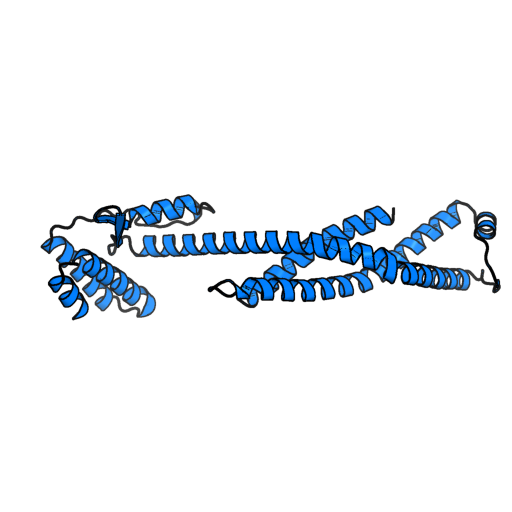7.023 1.00 55.00 177 ILE A C 1
ATOM 1479 O O . ILE A 1 177 ? 31.548 2.281 -56.084 1.00 55.00 177 ILE A O 1
ATOM 1483 N N . ASP A 1 178 ? 31.539 1.651 -58.253 1.00 57.47 178 ASP A N 1
ATOM 1484 C CA . ASP A 1 178 ? 30.251 2.219 -58.656 1.00 57.47 178 ASP A CA 1
ATOM 1485 C C . ASP A 1 178 ? 29.146 1.174 -58.429 1.00 57.47 178 ASP A C 1
ATOM 1487 O O . ASP A 1 178 ? 29.310 0.011 -58.805 1.00 57.47 178 ASP A O 1
ATOM 1491 N N . GLU A 1 179 ? 28.021 1.581 -57.830 1.00 53.28 179 GLU A N 1
ATOM 1492 C CA . GLU A 1 179 ? 26.839 0.734 -57.613 1.00 53.28 179 GLU A CA 1
ATOM 1493 C C . GLU A 1 179 ? 26.360 0.041 -58.903 1.00 53.28 179 GLU A C 1
ATOM 1495 O O . GLU A 1 179 ? 25.859 -1.084 -58.848 1.00 53.28 179 GLU A O 1
ATOM 1500 N N . GLN A 1 180 ? 26.569 0.665 -60.071 1.00 55.72 180 GLN A N 1
ATOM 1501 C CA . GLN A 1 180 ? 26.197 0.096 -61.372 1.00 55.72 180 GLN A CA 1
ATOM 1502 C C . GLN A 1 180 ? 27.004 -1.151 -61.757 1.00 55.72 180 GLN A C 1
ATOM 1504 O O . GLN A 1 180 ? 26.473 -2.029 -62.433 1.00 55.72 180 GLN A O 1
ATOM 1509 N N . MET A 1 181 ? 28.248 -1.280 -61.291 1.00 56.94 181 MET A N 1
ATOM 1510 C CA . MET A 1 181 ? 29.122 -2.405 -61.648 1.00 56.94 181 MET A CA 1
ATOM 1511 C C . MET A 1 181 ? 28.690 -3.722 -60.980 1.00 56.94 181 MET A C 1
ATOM 1513 O O . MET A 1 181 ? 29.058 -4.801 -61.432 1.00 56.94 181 MET A O 1
ATOM 1517 N N . TYR A 1 182 ? 27.893 -3.654 -59.910 1.00 57.31 182 TYR A N 1
ATOM 1518 C CA . TYR A 1 182 ? 27.487 -4.824 -59.127 1.00 57.31 182 TYR A CA 1
ATOM 1519 C C . TYR A 1 182 ? 26.243 -5.534 -59.657 1.00 57.31 182 TYR A C 1
ATOM 1521 O O . TYR A 1 182 ? 26.133 -6.750 -59.504 1.00 57.31 182 TYR A O 1
ATOM 1529 N N . ALA A 1 183 ? 25.325 -4.800 -60.291 1.00 55.38 183 ALA A N 1
ATOM 1530 C CA . ALA A 1 183 ? 24.130 -5.380 -60.904 1.00 55.38 183 ALA A CA 1
ATOM 1531 C C . ALA A 1 183 ? 24.466 -6.273 -62.115 1.00 55.38 183 ALA A C 1
ATOM 1533 O O . ALA A 1 183 ? 23.647 -7.092 -62.520 1.00 55.38 183 ALA A O 1
ATOM 1534 N N . GLU A 1 184 ? 25.669 -6.129 -62.678 1.00 55.81 184 GLU A N 1
ATOM 1535 C CA . GLU A 1 184 ? 26.132 -6.885 -63.846 1.00 55.81 184 GLU A CA 1
ATOM 1536 C C . GLU A 1 184 ? 26.904 -8.171 -63.488 1.00 55.81 184 GLU A C 1
ATOM 1538 O O . GLU A 1 184 ? 27.100 -9.016 -64.359 1.00 55.81 184 GLU A O 1
ATOM 1543 N N . VAL A 1 185 ? 27.345 -8.342 -62.232 1.00 58.97 185 VAL A N 1
ATOM 1544 C CA . VAL A 1 185 ? 28.264 -9.430 -61.820 1.00 58.97 185 VAL A CA 1
ATOM 1545 C C . VAL A 1 185 ? 27.553 -10.614 -61.153 1.00 58.97 185 VAL A C 1
ATOM 1547 O O . VAL A 1 185 ? 28.068 -11.728 -61.198 1.00 58.97 185 VAL A O 1
ATOM 1550 N N . PHE A 1 186 ? 26.372 -10.408 -60.569 1.00 60.28 186 PHE A N 1
ATOM 1551 C CA . PHE A 1 186 ? 25.609 -11.462 -59.893 1.00 60.28 186 PHE A CA 1
ATOM 1552 C C . PHE A 1 186 ? 24.313 -11.777 -60.639 1.00 60.28 186 PHE A C 1
ATOM 1554 O O . PHE A 1 186 ? 23.617 -10.868 -61.091 1.00 60.28 186 PHE A O 1
ATOM 1561 N N . GLU A 1 187 ? 23.937 -13.057 -60.706 1.00 73.75 187 GLU A N 1
ATOM 1562 C CA . GLU A 1 187 ? 22.551 -13.405 -61.026 1.00 73.75 187 GLU A CA 1
ATOM 1563 C C . GLU A 1 187 ? 21.627 -12.842 -59.929 1.00 73.75 187 GLU A C 1
ATOM 1565 O O . GLU A 1 187 ? 21.965 -12.857 -58.743 1.00 73.75 187 GLU A O 1
ATOM 1570 N N . GLU A 1 188 ? 20.445 -12.347 -60.310 1.00 72.75 188 GLU A N 1
ATOM 1571 C CA . GLU A 1 188 ? 19.493 -11.651 -59.422 1.00 72.75 188 GLU A CA 1
ATOM 1572 C C . GLU A 1 188 ? 19.207 -12.426 -58.118 1.00 72.75 188 GLU A C 1
ATOM 1574 O O . GLU A 1 188 ? 19.088 -11.836 -57.042 1.00 72.75 188 GLU A O 1
ATOM 1579 N N . GLN A 1 189 ? 19.188 -13.762 -58.191 1.00 70.81 189 GLN A N 1
ATOM 1580 C CA . GLN A 1 189 ? 18.971 -14.649 -57.048 1.00 70.81 189 GLN A CA 1
ATOM 1581 C C . GLN A 1 189 ? 20.182 -14.748 -56.103 1.00 70.81 189 GLN A C 1
ATOM 1583 O O . GLN A 1 189 ? 20.002 -14.827 -54.887 1.00 70.81 189 GLN A O 1
ATOM 1588 N N . GLU A 1 190 ? 21.411 -14.733 -56.625 1.00 72.06 190 GLU A N 1
ATOM 1589 C CA . GLU A 1 190 ? 22.630 -14.755 -55.804 1.00 72.06 190 GLU A CA 1
ATOM 1590 C C . GLU A 1 190 ? 22.818 -13.433 -55.061 1.00 72.06 190 GLU A C 1
ATOM 1592 O O . GLU A 1 190 ? 23.222 -13.429 -53.897 1.00 72.06 190 GLU A O 1
ATOM 1597 N N . TYR A 1 191 ? 22.448 -12.322 -55.701 1.00 67.19 191 TYR A N 1
ATOM 1598 C CA . TYR A 1 191 ? 22.405 -11.010 -55.065 1.00 67.19 191 TYR A CA 1
ATOM 1599 C C . TYR A 1 191 ? 21.352 -10.947 -53.948 1.00 67.19 191 TYR A C 1
ATOM 1601 O O . TYR A 1 191 ? 21.623 -10.403 -52.876 1.00 67.19 191 TYR A O 1
ATOM 1609 N N . LEU A 1 192 ? 20.171 -11.545 -54.159 1.00 70.12 192 LEU A N 1
ATOM 1610 C CA . LEU A 1 192 ? 19.132 -11.637 -53.128 1.00 70.12 192 LEU A CA 1
ATOM 1611 C C . LEU A 1 192 ? 19.586 -12.471 -51.923 1.00 70.12 192 LEU A C 1
ATOM 1613 O O . LEU A 1 192 ? 19.429 -12.036 -50.785 1.00 70.12 192 LEU A O 1
ATOM 1617 N N . ASN A 1 193 ? 20.171 -13.646 -52.169 1.00 75.38 193 ASN A N 1
ATOM 1618 C CA . ASN A 1 193 ? 20.661 -14.528 -51.108 1.00 75.38 193 ASN A CA 1
ATOM 1619 C C . ASN A 1 193 ? 21.809 -13.872 -50.327 1.00 75.38 193 ASN A C 1
ATOM 1621 O O . ASN A 1 193 ? 21.831 -13.934 -49.103 1.00 75.38 193 ASN A O 1
ATOM 1625 N N . PHE A 1 194 ? 22.717 -13.180 -51.024 1.00 69.75 194 PHE A N 1
ATOM 1626 C CA . PHE A 1 194 ? 23.769 -12.386 -50.394 1.00 69.75 194 PHE A CA 1
ATOM 1627 C C . PHE A 1 194 ? 23.193 -11.264 -49.521 1.00 69.75 194 PHE A C 1
ATOM 1629 O O . PHE A 1 194 ? 23.642 -11.088 -48.394 1.00 69.75 194 PHE A O 1
ATOM 1636 N N . LYS A 1 195 ? 22.176 -10.533 -50.001 1.00 67.38 195 LYS A N 1
ATOM 1637 C CA . LYS A 1 195 ? 21.485 -9.512 -49.198 1.00 67.38 195 LYS A CA 1
ATOM 1638 C C . LYS A 1 195 ? 20.868 -10.092 -47.928 1.00 67.38 195 LYS A C 1
ATOM 1640 O O . LYS A 1 195 ? 20.982 -9.460 -46.885 1.00 67.38 195 LYS A O 1
ATOM 1645 N N . LEU A 1 196 ? 20.253 -11.270 -48.016 1.00 74.50 196 LEU A N 1
ATOM 1646 C CA . LEU A 1 196 ? 19.666 -11.980 -46.877 1.00 74.50 196 LEU A CA 1
ATOM 1647 C C . LEU A 1 196 ? 20.731 -12.393 -45.850 1.00 74.50 196 LEU A C 1
ATOM 1649 O O . LEU A 1 196 ? 20.658 -11.951 -44.708 1.00 74.50 196 LEU A O 1
ATOM 1653 N N . GLU A 1 197 ? 21.761 -13.139 -46.259 1.00 74.50 197 GLU A N 1
ATOM 1654 C CA . GLU A 1 197 ? 22.856 -13.567 -45.365 1.00 74.50 197 GLU A CA 1
ATOM 1655 C C . GLU A 1 197 ? 23.557 -12.369 -44.708 1.00 74.50 197 GLU A C 1
ATOM 1657 O O . GLU A 1 197 ? 23.848 -12.361 -43.512 1.00 74.50 197 GLU A O 1
ATOM 1662 N N . PHE A 1 198 ? 23.799 -11.319 -45.492 1.00 64.94 198 PHE A N 1
ATOM 1663 C CA . PHE A 1 198 ? 24.413 -10.096 -45.002 1.00 64.94 198 PHE A CA 1
ATOM 1664 C C . PHE A 1 198 ? 23.515 -9.351 -44.010 1.00 64.94 198 PHE A C 1
ATOM 1666 O O . PHE A 1 198 ? 24.006 -8.861 -42.993 1.00 64.94 198 PHE A O 1
ATOM 1673 N N . SER A 1 199 ? 22.205 -9.297 -44.272 1.00 66.44 199 SER A N 1
ATOM 1674 C CA . SER A 1 199 ? 21.237 -8.694 -43.354 1.00 66.44 199 SER A CA 1
ATOM 1675 C C . SER A 1 199 ? 21.172 -9.439 -42.022 1.00 66.44 199 SER A C 1
ATOM 1677 O O . SER A 1 199 ? 21.190 -8.784 -40.988 1.00 66.44 199 SER A O 1
ATOM 1679 N N . GLU A 1 200 ? 21.226 -10.776 -42.021 1.00 76.00 200 GLU A N 1
ATOM 1680 C CA . GLU A 1 200 ? 21.212 -11.596 -40.800 1.00 76.00 200 GLU A CA 1
ATOM 1681 C C . GLU A 1 200 ? 22.464 -11.369 -39.929 1.00 76.00 200 GLU A C 1
ATOM 1683 O O . GLU A 1 200 ? 22.359 -11.191 -38.715 1.00 76.00 200 GLU A O 1
ATOM 1688 N N . ILE A 1 201 ? 23.653 -11.301 -40.542 1.00 68.25 201 ILE A N 1
ATOM 1689 C CA . ILE A 1 201 ? 24.924 -11.079 -39.826 1.00 68.25 201 ILE A CA 1
ATOM 1690 C C . ILE A 1 201 ? 25.003 -9.661 -39.245 1.00 68.25 201 ILE A C 1
ATOM 1692 O O . ILE A 1 201 ? 25.452 -9.466 -38.108 1.00 68.25 201 ILE A O 1
ATOM 1696 N N . ILE A 1 202 ? 24.587 -8.659 -40.025 1.00 62.47 202 ILE A N 1
ATOM 1697 C CA . ILE A 1 202 ? 24.529 -7.264 -39.575 1.00 62.47 202 ILE A CA 1
ATOM 1698 C C . ILE A 1 202 ? 23.487 -7.126 -38.457 1.00 62.47 202 ILE A C 1
ATOM 1700 O O . ILE A 1 202 ? 23.781 -6.507 -37.434 1.00 62.47 202 ILE A O 1
ATOM 1704 N N . GLU A 1 203 ? 22.324 -7.768 -38.598 1.00 68.00 203 GLU A N 1
ATOM 1705 C CA . GLU A 1 203 ? 21.283 -7.826 -37.571 1.00 68.00 203 GLU A CA 1
ATOM 1706 C C . GLU A 1 203 ? 21.798 -8.385 -36.248 1.00 68.00 203 GLU A C 1
ATOM 1708 O O . GLU A 1 203 ? 21.542 -7.795 -35.201 1.00 68.00 203 GLU A O 1
ATOM 1713 N N . GLU A 1 204 ? 22.509 -9.511 -36.264 1.00 76.31 204 GLU A N 1
ATOM 1714 C CA . GLU A 1 204 ? 22.991 -10.170 -35.048 1.00 76.31 204 GLU A CA 1
ATOM 1715 C C . GLU A 1 204 ? 24.052 -9.324 -34.324 1.00 76.31 204 GLU A C 1
ATOM 1717 O O . GLU A 1 204 ? 23.929 -9.052 -33.126 1.00 76.31 204 GLU A O 1
ATOM 1722 N N . ARG A 1 205 ? 25.047 -8.807 -35.059 1.00 66.44 205 ARG A N 1
ATOM 1723 C CA . ARG A 1 205 ? 26.120 -7.970 -34.488 1.00 66.44 205 ARG A CA 1
ATOM 1724 C C . ARG A 1 205 ? 25.629 -6.619 -33.975 1.00 66.44 205 ARG A C 1
ATOM 1726 O O . ARG A 1 205 ? 26.071 -6.164 -32.912 1.00 66.44 205 ARG A O 1
ATOM 1733 N N . MET A 1 206 ? 24.736 -5.965 -34.721 1.00 64.81 206 MET A N 1
ATOM 1734 C CA . MET A 1 206 ? 24.139 -4.701 -34.290 1.00 64.81 206 MET A CA 1
ATOM 1735 C C . MET A 1 206 ? 23.247 -4.918 -33.072 1.00 64.81 206 MET A C 1
ATOM 1737 O O . MET A 1 206 ? 23.317 -4.132 -32.131 1.00 64.81 206 MET A O 1
ATOM 1741 N N . ARG A 1 207 ? 22.486 -6.018 -33.028 1.00 71.19 207 ARG A N 1
ATOM 1742 C CA . ARG A 1 207 ? 21.598 -6.344 -31.908 1.00 71.19 207 ARG A CA 1
ATOM 1743 C C . ARG A 1 207 ? 22.351 -6.464 -30.590 1.00 71.19 207 ARG A C 1
ATOM 1745 O O . ARG A 1 207 ? 21.988 -5.761 -29.657 1.00 71.19 207 ARG A O 1
ATOM 1752 N N . GLU A 1 208 ? 23.415 -7.261 -30.507 1.00 72.50 208 GLU A N 1
ATOM 1753 C CA . GLU A 1 208 ? 24.143 -7.448 -29.239 1.00 72.50 208 GLU A CA 1
ATOM 1754 C C . GLU A 1 208 ? 24.806 -6.157 -28.736 1.00 72.50 208 GLU A C 1
ATOM 1756 O O . GLU A 1 208 ? 24.701 -5.801 -27.559 1.00 72.50 208 GLU A O 1
ATOM 1761 N N . THR A 1 209 ? 25.461 -5.419 -29.636 1.00 72.12 209 THR A N 1
ATOM 1762 C CA . THR A 1 209 ? 26.207 -4.207 -29.266 1.00 72.12 209 THR A CA 1
ATOM 1763 C C . THR A 1 209 ? 25.266 -3.053 -28.917 1.00 72.12 209 THR A C 1
ATOM 1765 O O . THR A 1 209 ? 25.514 -2.302 -27.968 1.00 72.12 209 THR A O 1
ATOM 1768 N N . TRP A 1 210 ? 24.174 -2.895 -29.669 1.00 72.19 210 TRP A N 1
ATOM 1769 C CA . TRP A 1 210 ? 23.212 -1.819 -29.442 1.00 72.19 210 TRP A CA 1
ATOM 1770 C C . TRP A 1 210 ? 22.310 -2.111 -28.252 1.00 72.19 210 TRP A C 1
ATOM 1772 O O . TRP A 1 210 ? 22.005 -1.185 -27.507 1.00 72.19 210 TRP A O 1
ATOM 1782 N N . GLU A 1 211 ? 21.920 -3.368 -28.029 1.00 74.25 211 GLU A N 1
ATOM 1783 C CA . GLU A 1 211 ? 21.076 -3.757 -26.897 1.00 74.25 211 GLU A CA 1
ATOM 1784 C C . GLU A 1 211 ? 21.727 -3.387 -25.567 1.00 74.25 211 GLU A C 1
ATOM 1786 O O . GLU A 1 211 ? 21.097 -2.726 -24.741 1.00 74.25 211 GLU A O 1
ATOM 1791 N N . GLU A 1 212 ? 23.001 -3.728 -25.375 1.00 79.56 212 GLU A N 1
ATOM 1792 C CA . GLU A 1 212 ? 23.705 -3.399 -24.135 1.00 79.56 212 GLU A CA 1
ATOM 1793 C C . GLU A 1 212 ? 23.907 -1.884 -23.975 1.00 79.56 212 GLU A C 1
ATOM 1795 O O . GLU A 1 212 ? 23.701 -1.331 -22.891 1.00 79.56 212 GLU A O 1
ATOM 1800 N N . HIS A 1 213 ? 24.248 -1.179 -25.060 1.00 74.19 213 HIS A N 1
ATOM 1801 C CA . HIS A 1 213 ? 24.454 0.268 -25.017 1.00 74.19 213 HIS A CA 1
ATOM 1802 C C . HIS A 1 213 ? 23.158 1.030 -24.706 1.00 74.19 213 HIS A C 1
ATOM 1804 O O . HIS A 1 213 ? 23.136 1.897 -23.830 1.00 74.19 213 HIS A O 1
ATOM 1810 N N . ILE A 1 214 ? 22.060 0.666 -25.373 1.00 71.62 214 ILE A N 1
ATOM 1811 C CA . ILE A 1 214 ? 20.732 1.239 -25.148 1.00 71.62 214 ILE A CA 1
ATOM 1812 C C . ILE A 1 214 ? 20.271 0.924 -23.727 1.00 71.62 214 ILE A C 1
ATOM 1814 O O . ILE A 1 214 ? 19.863 1.837 -23.015 1.00 71.62 214 ILE A O 1
ATOM 1818 N N . ARG A 1 215 ? 20.396 -0.327 -23.261 1.00 77.06 215 ARG A N 1
ATOM 1819 C CA . ARG A 1 215 ? 20.058 -0.696 -21.875 1.00 77.06 215 ARG A CA 1
ATOM 1820 C C . ARG A 1 215 ? 20.815 0.141 -20.858 1.00 77.06 215 ARG A C 1
ATOM 1822 O O . ARG A 1 215 ? 20.216 0.585 -19.882 1.00 77.06 215 ARG A O 1
ATOM 1829 N N . LYS A 1 216 ? 22.109 0.377 -21.076 1.00 82.88 216 LYS A N 1
ATOM 1830 C CA . LYS A 1 216 ? 22.918 1.207 -20.184 1.00 82.88 216 LYS A CA 1
ATOM 1831 C C . LYS A 1 216 ? 22.406 2.650 -20.132 1.00 82.88 216 LYS A C 1
ATOM 1833 O O . LYS A 1 216 ? 22.191 3.157 -19.033 1.00 82.88 216 LYS A O 1
ATOM 1838 N N . ILE A 1 217 ? 22.157 3.270 -21.289 1.00 76.62 217 ILE A N 1
ATOM 1839 C CA . ILE A 1 217 ? 21.604 4.633 -21.373 1.00 76.62 217 ILE A CA 1
ATOM 1840 C C . ILE A 1 217 ? 20.241 4.699 -20.678 1.00 76.62 217 ILE A C 1
ATOM 1842 O O . ILE A 1 217 ? 20.019 5.576 -19.849 1.00 76.62 217 ILE A O 1
ATOM 1846 N N . LEU A 1 218 ? 19.348 3.744 -20.958 1.00 74.81 218 LEU A N 1
ATOM 1847 C CA . LEU A 1 218 ? 18.030 3.671 -20.326 1.00 74.81 218 LEU A CA 1
ATOM 1848 C C . LEU A 1 218 ? 18.148 3.595 -18.806 1.00 74.81 218 LEU A C 1
ATOM 1850 O O . LEU A 1 218 ? 17.495 4.364 -18.107 1.00 74.81 218 LEU A O 1
ATOM 1854 N N . LYS A 1 219 ? 19.015 2.722 -18.284 1.00 81.06 219 LYS A N 1
ATOM 1855 C CA . LYS A 1 219 ? 19.233 2.584 -16.839 1.00 81.06 219 LYS A CA 1
ATOM 1856 C C . LYS A 1 219 ? 19.768 3.871 -16.205 1.00 81.06 219 LYS A C 1
ATOM 1858 O O . LYS A 1 219 ? 19.344 4.217 -15.105 1.00 81.06 219 LYS A O 1
ATOM 1863 N N . GLU A 1 220 ? 20.680 4.579 -16.866 1.00 83.19 220 GLU A N 1
ATOM 1864 C CA . GLU A 1 220 ? 21.229 5.850 -16.372 1.00 83.19 220 GLU A CA 1
ATOM 1865 C C . GLU A 1 220 ? 20.171 6.967 -16.368 1.00 83.19 220 GLU A C 1
ATOM 1867 O O . GLU A 1 220 ? 19.943 7.581 -15.326 1.00 83.19 220 GLU A O 1
ATOM 1872 N N . GLU A 1 221 ? 19.453 7.163 -17.476 1.00 78.00 221 GLU A N 1
ATOM 1873 C CA . GLU A 1 221 ? 18.376 8.160 -17.593 1.00 78.00 221 GLU A CA 1
ATOM 1874 C C . GLU A 1 221 ? 17.233 7.892 -16.603 1.00 78.00 221 GLU A C 1
ATOM 1876 O O . GLU A 1 221 ? 16.728 8.803 -15.945 1.00 78.00 221 GLU A O 1
ATOM 1881 N N . MET A 1 222 ? 16.847 6.624 -16.431 1.00 77.06 222 MET A N 1
ATOM 1882 C CA . MET A 1 222 ? 15.817 6.234 -15.467 1.00 77.06 222 MET A CA 1
ATOM 1883 C C . MET A 1 222 ? 16.193 6.591 -14.033 1.00 77.06 222 MET A C 1
ATOM 1885 O O . MET A 1 222 ? 15.351 7.112 -13.301 1.00 77.06 222 MET A O 1
ATOM 1889 N N . ARG A 1 223 ? 17.447 6.353 -13.634 1.00 83.00 223 ARG A N 1
ATOM 1890 C CA . ARG A 1 223 ? 17.936 6.720 -12.298 1.00 83.00 223 ARG A CA 1
ATOM 1891 C C . ARG A 1 223 ? 17.864 8.226 -12.073 1.00 83.00 223 ARG A C 1
ATOM 1893 O O . ARG A 1 223 ? 17.447 8.658 -11.003 1.00 83.00 223 ARG A O 1
ATOM 1900 N N . GLU A 1 224 ? 18.217 9.034 -13.069 1.00 84.69 224 GLU A N 1
ATOM 1901 C CA . GLU A 1 224 ? 18.124 10.494 -12.958 1.00 84.69 224 GLU A CA 1
ATOM 1902 C C . GLU A 1 224 ? 16.666 10.979 -12.878 1.00 84.69 224 GLU A C 1
ATOM 1904 O O . GLU A 1 224 ? 16.338 11.833 -12.047 1.00 84.69 224 GLU A O 1
ATOM 1909 N N . ILE A 1 225 ? 15.754 10.376 -13.652 1.00 78.31 225 ILE A N 1
ATOM 1910 C CA . ILE A 1 225 ? 14.316 10.660 -13.549 1.00 78.31 225 ILE A CA 1
ATOM 1911 C C . ILE A 1 225 ? 13.804 10.315 -12.148 1.00 78.31 225 ILE A C 1
ATOM 1913 O O . ILE A 1 225 ? 13.135 11.148 -11.536 1.00 78.31 225 ILE A O 1
ATOM 1917 N N . ILE A 1 226 ? 14.125 9.132 -11.619 1.00 79.06 226 ILE A N 1
ATOM 1918 C CA . ILE A 1 226 ? 13.673 8.687 -10.292 1.00 79.06 226 ILE A CA 1
ATOM 1919 C C . ILE A 1 226 ? 14.183 9.640 -9.205 1.00 79.06 226 ILE A C 1
ATOM 1921 O O . ILE A 1 226 ? 13.365 10.190 -8.465 1.00 79.06 226 ILE A O 1
ATOM 1925 N N . LYS A 1 227 ? 15.483 9.962 -9.196 1.00 84.62 227 LYS A N 1
ATOM 1926 C CA . LYS A 1 227 ? 16.070 10.946 -8.266 1.00 84.62 227 LYS A CA 1
ATOM 1927 C C . LYS A 1 227 ? 15.367 12.303 -8.322 1.00 84.62 227 LYS A C 1
ATOM 1929 O O . LYS A 1 227 ? 15.144 12.933 -7.289 1.00 84.62 227 LYS A O 1
ATOM 1934 N N . SER A 1 228 ? 14.989 12.763 -9.519 1.00 83.25 228 SER A N 1
ATOM 1935 C CA . SER A 1 228 ? 14.265 14.032 -9.669 1.00 83.25 228 SER A CA 1
ATOM 1936 C C . SER A 1 228 ? 12.876 13.996 -9.018 1.00 83.25 228 SER A C 1
ATOM 1938 O O . SER A 1 228 ? 12.433 15.007 -8.472 1.00 83.25 228 SER A O 1
ATOM 1940 N N . GLN A 1 229 ? 12.197 12.841 -9.035 1.00 77.12 229 GLN A N 1
ATOM 1941 C CA . GLN A 1 229 ? 10.864 12.674 -8.450 1.00 77.12 229 GLN A CA 1
ATOM 1942 C C . GLN A 1 229 ? 10.903 12.553 -6.922 1.00 77.12 229 GLN A C 1
ATOM 1944 O O . GLN A 1 229 ? 10.004 13.066 -6.258 1.00 77.12 229 GLN A O 1
ATOM 1949 N N . GLU A 1 230 ? 11.943 11.934 -6.362 1.00 78.88 230 GLU A N 1
ATOM 1950 C CA . GLU A 1 230 ? 12.080 11.736 -4.911 1.00 78.88 230 GLU A CA 1
ATOM 1951 C C . GLU A 1 230 ? 12.250 13.038 -4.123 1.00 78.88 230 GLU A C 1
ATOM 1953 O O . GLU A 1 230 ? 11.820 13.133 -2.976 1.00 78.88 230 GLU A O 1
ATOM 1958 N N . SER A 1 231 ? 12.811 14.080 -4.742 1.00 78.19 231 SER A N 1
ATOM 1959 C CA . SER A 1 231 ? 13.007 15.388 -4.104 1.00 78.19 231 SER A CA 1
ATOM 1960 C C . SER A 1 231 ? 11.712 16.090 -3.649 1.00 78.19 231 SER A C 1
ATOM 1962 O O . SER A 1 231 ? 11.781 17.083 -2.924 1.00 78.19 231 SER A O 1
ATOM 1964 N N . GLY A 1 232 ? 10.536 15.586 -4.050 1.00 74.50 232 GLY A N 1
ATOM 1965 C CA . GLY A 1 232 ? 9.227 16.172 -3.746 1.00 74.50 232 GLY A CA 1
ATOM 1966 C C . GLY A 1 232 ? 8.298 15.326 -2.868 1.00 74.50 232 GLY A C 1
ATOM 1967 O O . GLY A 1 232 ? 7.189 15.781 -2.587 1.00 74.50 232 GLY A O 1
ATOM 1968 N N . THR A 1 233 ? 8.688 14.116 -2.455 1.00 71.12 233 THR A N 1
ATOM 1969 C CA . THR A 1 233 ? 7.801 13.186 -1.732 1.00 71.12 233 THR A CA 1
ATOM 1970 C C . THR A 1 233 ? 8.388 12.779 -0.383 1.00 71.12 233 THR A C 1
ATOM 1972 O O . THR A 1 233 ? 9.516 12.311 -0.311 1.00 71.12 233 THR A O 1
ATOM 1975 N N . GLU A 1 234 ? 7.609 12.918 0.698 1.00 69.19 234 GLU A N 1
ATOM 1976 C CA . GLU A 1 234 ? 8.027 12.517 2.058 1.00 69.19 234 GLU A CA 1
ATOM 1977 C C . GLU A 1 234 ? 8.258 10.998 2.197 1.00 69.19 234 GLU A C 1
ATOM 1979 O O . GLU A 1 234 ? 8.967 10.554 3.098 1.00 69.19 234 GLU A O 1
ATOM 1984 N N . GLU A 1 235 ? 7.693 10.198 1.289 1.00 70.44 235 GLU A N 1
ATOM 1985 C CA . GLU A 1 235 ? 7.904 8.753 1.198 1.00 70.44 235 GLU A CA 1
ATOM 1986 C C . GLU A 1 235 ? 8.904 8.467 0.065 1.00 70.44 235 GLU A C 1
ATOM 1988 O O . GLU A 1 235 ? 8.546 8.506 -1.111 1.00 70.44 235 GLU A O 1
ATOM 1993 N N . GLY A 1 236 ? 10.174 8.230 0.409 1.00 74.12 236 GLY A N 1
ATOM 1994 C CA . GLY A 1 236 ? 11.203 7.832 -0.560 1.00 74.12 236 GLY A CA 1
ATOM 1995 C C . GLY A 1 236 ? 10.911 6.463 -1.187 1.00 74.12 236 GLY A C 1
ATOM 1996 O O . GLY A 1 236 ? 10.298 5.596 -0.553 1.00 74.12 236 GLY A O 1
ATOM 1997 N N . ILE A 1 237 ? 11.357 6.248 -2.427 1.00 75.88 237 ILE A N 1
ATOM 1998 C CA . ILE A 1 237 ? 11.247 4.953 -3.106 1.00 75.88 237 ILE A CA 1
ATOM 1999 C C . ILE A 1 237 ? 12.309 4.031 -2.494 1.00 75.88 237 ILE A C 1
ATOM 2001 O O . ILE A 1 237 ? 13.466 4.404 -2.323 1.00 75.88 237 ILE A O 1
ATOM 2005 N N . SER A 1 238 ? 11.939 2.810 -2.100 1.00 81.44 238 SER A N 1
ATOM 2006 C CA . SER A 1 238 ? 12.946 1.864 -1.608 1.00 81.44 238 SER A CA 1
ATOM 2007 C C . SER A 1 238 ? 13.833 1.405 -2.767 1.00 81.44 238 SER A C 1
ATOM 2009 O O . SER A 1 238 ? 13.311 1.087 -3.831 1.00 81.44 238 SER A O 1
ATOM 2011 N N . GLY A 1 239 ? 15.145 1.256 -2.559 1.00 82.56 239 GLY A N 1
ATOM 2012 C CA . GLY A 1 239 ? 16.069 0.851 -3.635 1.00 82.56 239 GLY A CA 1
ATOM 2013 C C . GLY A 1 239 ? 15.711 -0.474 -4.334 1.00 82.56 239 GLY A C 1
ATOM 2014 O O . GLY A 1 239 ? 15.985 -0.648 -5.514 1.00 82.56 239 GLY A O 1
ATOM 2015 N N . THR A 1 240 ? 15.022 -1.398 -3.655 1.00 82.12 240 THR A N 1
ATOM 2016 C CA . THR A 1 240 ? 14.494 -2.624 -4.289 1.00 82.12 240 THR A CA 1
ATOM 2017 C C . THR A 1 240 ? 13.375 -2.340 -5.294 1.00 82.12 240 THR A C 1
ATOM 2019 O O . THR A 1 240 ? 13.269 -3.011 -6.311 1.00 82.12 240 THR A O 1
ATOM 2022 N N . MET A 1 241 ? 12.545 -1.336 -5.012 1.00 75.56 241 MET A N 1
ATOM 2023 C CA . MET A 1 241 ? 11.429 -0.918 -5.859 1.00 75.56 241 MET A CA 1
ATOM 2024 C C . MET A 1 241 ? 11.936 -0.142 -7.076 1.00 75.56 241 MET A C 1
ATOM 2026 O O . MET A 1 241 ? 11.378 -0.276 -8.160 1.00 75.56 241 MET A O 1
ATOM 2030 N N . GLU A 1 242 ? 13.014 0.627 -6.909 1.00 80.00 242 GLU A N 1
ATOM 2031 C CA . GLU A 1 242 ? 13.705 1.315 -8.002 1.00 80.00 242 GLU A CA 1
ATOM 2032 C C . GLU A 1 242 ? 14.178 0.325 -9.078 1.00 80.00 242 GLU A C 1
ATOM 2034 O O . GLU A 1 242 ? 13.793 0.459 -10.238 1.00 80.00 242 GLU A O 1
ATOM 2039 N N . GLU A 1 243 ? 14.935 -0.708 -8.702 1.00 83.75 243 GLU A N 1
ATOM 2040 C CA . GLU A 1 243 ? 15.459 -1.696 -9.659 1.00 83.75 243 GLU A CA 1
ATOM 2041 C C . GLU A 1 243 ? 14.338 -2.509 -10.342 1.00 83.75 243 GLU A C 1
ATOM 2043 O O . GLU A 1 243 ? 14.400 -2.752 -11.547 1.00 83.75 243 GLU A O 1
ATOM 2048 N N . GLU A 1 244 ? 13.261 -2.861 -9.627 1.00 82.81 244 GLU A N 1
ATOM 2049 C CA . GLU A 1 244 ? 12.092 -3.527 -10.231 1.00 82.81 244 GLU A CA 1
ATOM 2050 C C . GLU A 1 244 ? 11.374 -2.642 -11.264 1.00 82.81 244 GLU A C 1
ATOM 2052 O O . GLU A 1 244 ? 10.927 -3.129 -12.309 1.00 82.81 244 GLU A O 1
ATOM 2057 N N . ILE A 1 245 ? 11.256 -1.337 -10.993 1.00 76.50 245 ILE A N 1
ATOM 2058 C CA . ILE A 1 245 ? 10.697 -0.365 -11.941 1.00 76.50 245 ILE A CA 1
ATOM 2059 C C . ILE A 1 245 ? 11.618 -0.235 -13.158 1.00 76.50 245 ILE A C 1
ATOM 2061 O O . ILE A 1 245 ? 11.128 -0.296 -14.287 1.00 76.50 245 ILE A O 1
ATOM 2065 N N . ILE A 1 246 ? 12.929 -0.100 -12.936 1.00 77.75 246 ILE A N 1
ATOM 2066 C CA . ILE A 1 246 ? 13.937 0.019 -13.995 1.00 77.75 246 ILE A CA 1
ATOM 2067 C C . ILE A 1 246 ? 13.877 -1.177 -14.940 1.00 77.75 246 ILE A C 1
ATOM 2069 O O . ILE A 1 246 ? 13.748 -0.998 -16.152 1.00 77.75 246 ILE A O 1
ATOM 2073 N N . GLU A 1 247 ? 13.913 -2.394 -14.405 1.00 84.44 247 GLU A N 1
ATOM 2074 C CA . GLU A 1 247 ? 13.939 -3.611 -15.215 1.00 84.44 247 GLU A CA 1
ATOM 2075 C C . GLU A 1 247 ? 12.628 -3.801 -15.998 1.00 84.44 247 GLU A C 1
ATOM 2077 O O . GLU A 1 247 ? 12.644 -4.086 -17.197 1.00 84.44 247 GLU A O 1
ATOM 2082 N N . SER A 1 248 ? 11.480 -3.564 -15.350 1.00 82.88 248 SER A N 1
ATOM 2083 C CA . SER A 1 248 ? 10.160 -3.664 -15.985 1.00 82.88 248 SER A CA 1
ATOM 2084 C C . SER A 1 248 ? 10.007 -2.700 -17.163 1.00 82.88 248 SER A C 1
ATOM 2086 O O . SER A 1 248 ? 9.517 -3.096 -18.219 1.00 82.88 248 SER A O 1
ATOM 2088 N N . VAL A 1 249 ? 10.400 -1.440 -16.984 1.00 75.94 249 VAL A N 1
ATOM 2089 C CA . VAL A 1 249 ? 10.230 -0.396 -18.002 1.00 75.94 249 VAL A CA 1
ATOM 2090 C C . VAL A 1 249 ? 11.266 -0.534 -19.116 1.00 75.94 249 VAL A C 1
ATOM 2092 O O . VAL A 1 249 ? 10.920 -0.381 -20.284 1.00 75.94 249 VAL A O 1
ATOM 2095 N N . THR A 1 250 ? 12.510 -0.898 -18.781 1.00 77.38 250 THR A N 1
ATOM 2096 C CA . THR A 1 250 ? 13.555 -1.195 -19.777 1.00 77.38 250 THR A CA 1
ATOM 2097 C C . THR A 1 250 ? 13.087 -2.292 -20.730 1.00 77.38 250 THR A C 1
ATOM 2099 O O . THR A 1 250 ? 13.255 -2.166 -21.940 1.00 77.38 250 THR A O 1
ATOM 2102 N N . LYS A 1 251 ? 12.448 -3.346 -20.205 1.00 83.06 251 LYS A N 1
ATOM 2103 C CA . LYS A 1 251 ? 11.895 -4.431 -21.020 1.00 83.06 251 LYS A CA 1
ATOM 2104 C C . LYS A 1 251 ? 10.782 -3.958 -21.960 1.00 83.06 251 LYS A C 1
ATOM 2106 O O . LYS A 1 251 ? 10.791 -4.341 -23.123 1.00 83.06 251 LYS A O 1
ATOM 2111 N N . GLU A 1 252 ? 9.838 -3.151 -21.476 1.00 80.75 252 GLU A N 1
ATOM 2112 C CA . GLU A 1 252 ? 8.727 -2.637 -22.296 1.00 80.75 252 GLU A CA 1
ATOM 2113 C C . GLU A 1 252 ? 9.233 -1.747 -23.439 1.00 80.75 252 GLU A C 1
ATOM 2115 O O . GLU A 1 252 ? 8.897 -1.962 -24.601 1.00 80.75 252 GLU A O 1
ATOM 2120 N N . ILE A 1 253 ? 10.118 -0.806 -23.116 1.00 74.38 253 ILE A N 1
ATOM 2121 C CA . ILE A 1 253 ? 10.734 0.103 -24.086 1.00 74.38 253 ILE A CA 1
ATOM 2122 C C . ILE A 1 253 ? 11.562 -0.661 -25.117 1.00 74.38 253 ILE A C 1
ATOM 2124 O O . ILE A 1 253 ? 11.551 -0.318 -26.295 1.00 74.38 253 ILE A O 1
ATOM 2128 N N . TRP A 1 254 ? 12.284 -1.699 -24.698 1.00 79.31 254 TRP A N 1
ATOM 2129 C CA . TRP A 1 254 ? 13.093 -2.507 -25.605 1.00 79.31 254 TRP A CA 1
ATOM 2130 C C . TRP A 1 254 ? 12.257 -3.178 -26.697 1.00 79.31 254 TRP A C 1
ATOM 2132 O O . TRP A 1 254 ? 12.665 -3.199 -27.857 1.00 79.31 254 TRP A O 1
ATOM 2142 N N . GLU A 1 255 ? 11.067 -3.676 -26.358 1.00 80.94 255 GLU A N 1
ATOM 2143 C CA . GLU A 1 255 ? 10.157 -4.247 -27.353 1.00 80.94 255 GLU A CA 1
ATOM 2144 C C . GLU A 1 255 ? 9.625 -3.181 -28.327 1.00 80.94 255 GLU A C 1
ATOM 2146 O O . GLU A 1 255 ? 9.495 -3.454 -29.519 1.00 80.94 255 GLU A O 1
ATOM 2151 N N . GLU A 1 256 ? 9.402 -1.943 -27.875 1.00 76.62 256 GLU A N 1
ATOM 2152 C CA . GLU A 1 256 ? 9.063 -0.828 -28.774 1.00 76.62 256 GLU A CA 1
ATOM 2153 C C . GLU A 1 256 ? 10.214 -0.484 -29.723 1.00 76.62 256 GLU A C 1
ATOM 2155 O O . GLU A 1 256 ? 9.999 -0.321 -30.924 1.00 76.62 256 GLU A O 1
ATOM 2160 N N . ILE A 1 257 ? 11.443 -0.418 -29.206 1.00 70.25 257 ILE A N 1
ATOM 2161 C CA . ILE A 1 257 ? 12.640 -0.133 -30.007 1.00 70.25 257 ILE A CA 1
ATOM 2162 C C . ILE A 1 257 ? 12.838 -1.207 -31.077 1.00 70.25 257 ILE A C 1
ATOM 2164 O O . ILE A 1 257 ? 13.081 -0.870 -32.235 1.00 70.25 257 ILE A O 1
ATOM 2168 N N . LYS A 1 258 ? 12.684 -2.489 -30.723 1.00 75.00 258 LYS A N 1
ATOM 2169 C CA . LYS A 1 258 ? 12.738 -3.596 -31.689 1.00 75.00 258 LYS A CA 1
ATOM 2170 C C . LYS A 1 258 ? 11.736 -3.417 -32.820 1.00 75.00 258 LYS A C 1
ATOM 2172 O O . LYS A 1 258 ? 12.096 -3.612 -33.975 1.00 75.00 258 LYS A O 1
ATOM 2177 N N . ASN A 1 259 ? 10.501 -3.034 -32.498 1.00 76.25 259 ASN A N 1
ATOM 2178 C CA . ASN A 1 259 ? 9.474 -2.814 -33.513 1.00 76.25 259 ASN A CA 1
ATOM 2179 C C . ASN A 1 259 ? 9.874 -1.687 -34.472 1.00 76.25 259 ASN A C 1
ATOM 2181 O O . ASN A 1 259 ? 9.786 -1.873 -35.680 1.00 76.25 259 ASN A O 1
ATOM 2185 N N . VAL A 1 260 ? 10.399 -0.570 -33.955 1.00 68.12 260 VAL A N 1
ATOM 2186 C CA . VAL A 1 260 ? 10.870 0.549 -34.790 1.00 68.12 260 VAL A CA 1
ATOM 2187 C C . VAL A 1 260 ? 12.045 0.140 -35.679 1.00 68.12 260 VAL A C 1
ATOM 2189 O O . VAL A 1 260 ? 12.065 0.500 -36.852 1.00 68.12 260 VAL A O 1
ATOM 2192 N N . ILE A 1 261 ? 13.015 -0.610 -35.145 1.00 68.12 261 ILE A N 1
ATOM 2193 C CA . ILE A 1 261 ? 14.156 -1.111 -35.929 1.00 68.12 261 ILE A CA 1
ATOM 2194 C C . ILE A 1 261 ? 13.653 -2.005 -37.063 1.00 68.12 261 ILE A C 1
ATOM 2196 O O . ILE A 1 261 ? 14.011 -1.780 -38.215 1.00 68.12 261 ILE A O 1
ATOM 2200 N N . ASN A 1 262 ? 12.774 -2.961 -36.755 1.00 69.56 262 ASN A N 1
ATOM 2201 C CA . ASN A 1 262 ? 12.193 -3.846 -37.760 1.00 69.56 262 ASN A CA 1
ATOM 2202 C C . ASN A 1 262 ? 11.438 -3.048 -38.840 1.00 69.56 262 ASN A C 1
ATOM 2204 O O . ASN A 1 262 ? 11.607 -3.320 -40.018 1.00 69.56 262 ASN A O 1
ATOM 2208 N N . GLU A 1 263 ? 10.668 -2.018 -38.481 1.00 70.06 263 GLU A N 1
ATOM 2209 C CA . GLU A 1 263 ? 9.967 -1.171 -39.462 1.00 70.06 263 GLU A CA 1
ATOM 2210 C C . GLU A 1 263 ? 10.893 -0.381 -40.404 1.00 70.06 263 GLU A C 1
ATOM 2212 O O . GLU A 1 263 ? 10.442 0.036 -41.465 1.00 70.06 263 GLU A O 1
ATOM 2217 N N . HIS A 1 264 ? 12.152 -0.134 -40.028 1.00 63.62 264 HIS A N 1
ATOM 2218 C CA . HIS A 1 264 ? 13.097 0.643 -40.8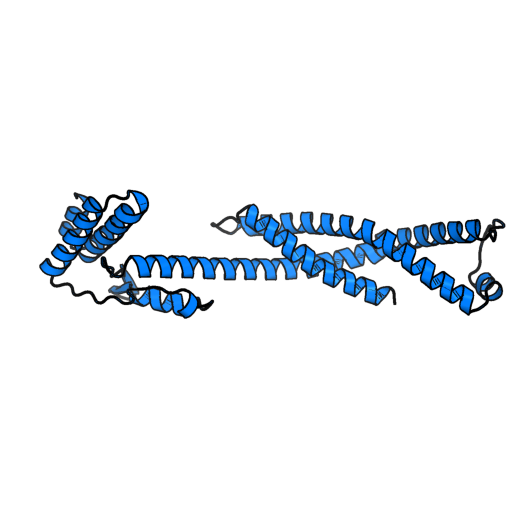46 1.00 63.62 264 HIS A CA 1
ATOM 2219 C C . HIS A 1 264 ? 14.078 -0.223 -41.642 1.00 63.62 264 HIS A C 1
ATOM 2221 O O . HIS A 1 264 ? 14.742 0.295 -42.540 1.00 63.62 264 HIS A O 1
ATOM 2227 N N . MET A 1 265 ? 14.210 -1.507 -41.300 1.00 60.25 265 MET A N 1
ATOM 2228 C CA . MET A 1 265 ? 15.114 -2.429 -41.995 1.00 60.25 265 MET A CA 1
ATOM 2229 C C . MET A 1 265 ? 14.441 -3.235 -43.111 1.00 60.25 265 MET A C 1
ATOM 2231 O O . MET A 1 265 ? 15.148 -3.748 -43.978 1.00 60.25 265 MET A O 1
ATOM 2235 N N . TYR A 1 266 ? 13.107 -3.315 -43.109 1.00 58.84 266 TYR A N 1
ATOM 2236 C CA . TYR A 1 266 ? 12.286 -3.956 -44.144 1.00 58.84 266 TYR A CA 1
ATOM 2237 C C . TYR A 1 266 ? 11.548 -2.915 -44.992 1.00 58.84 266 TYR A C 1
ATOM 2239 O O . TYR A 1 266 ? 11.421 -3.147 -46.217 1.00 58.84 266 TYR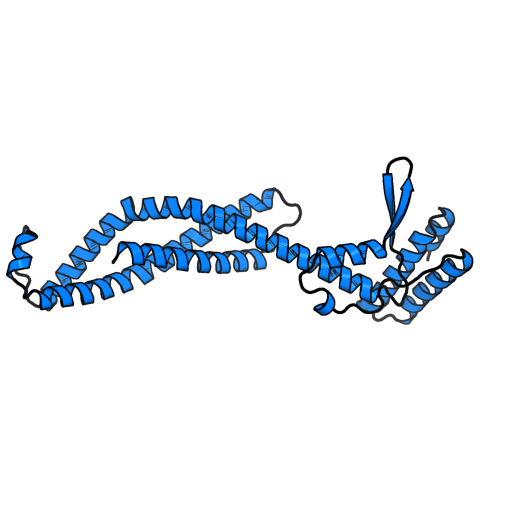 A O 1
#

pLDDT: mean 82.49, std 13.25, range [50.5, 98.5]

Secondary structure (DSSP, 8-state):
-HHHHHHHHTT-HHHHHHHHHHHHHHHHHHS--HHHHHHHHHHHHHHHHHTT-----S-S---GGGTTT-HHHHHHHHHTTEEEEEETTEEEEEEE---TTTHHHHHHHHHHHHHHHHHHHHHHHHHHHHHHHHHHHHHHHHHIIIIIIHHHHHHHHHHHHHHHHHHTT-----SS--GGGTTTTS-HHHHHHHHHHHHHHHHHHHHHHHHHHHHHHHHHHHHHHHHHHHTT-SSPPPHHHHHHHHHHHHHHHHHHHHHHHHHHH-

Sequence (266 aa):
MEAVNLFQKNENIEQGIQHCVQYAYKCQQHLSDTKYADQFYTLADELRNKHKLSHSCVIKHFEPSEYGRDSDKLSNELMKFEVKKRHEDCTIVSHISLCKNCIDAYNKLSNHYHYLRKLKYEEKIKEKIIYTLRHVIGESIKKLLLNDLNPIIHRDISEGYTEIMRERGLFEKPETIDEQMYAEVFEEQEYLNFKLEFSEIIEERMRETWEEHIRKILKEEMREIIKSQESGTEEGISGTMEEEIIESVTKEIWEEIKNVINEHMY

Organism: Thelohanellus kitauei (NCBI:txid669202)